Protein AF-R7VD14-F1 (afdb_monomer_lite)

Structure (mmCIF, N/CA/C/O backbone):
data_AF-R7VD14-F1
#
_entry.id   AF-R7VD14-F1
#
loop_
_atom_site.group_PDB
_atom_site.id
_atom_site.type_symbol
_atom_site.label_atom_id
_atom_site.label_alt_id
_atom_site.label_comp_id
_atom_site.label_asym_id
_atom_site.label_entity_id
_atom_site.label_seq_id
_atom_site.pdbx_PDB_ins_code
_atom_site.Cartn_x
_atom_site.Cartn_y
_atom_site.Cartn_z
_atom_site.occupancy
_atom_site.B_iso_or_equiv
_atom_site.auth_seq_id
_atom_site.auth_comp_id
_atom_site.auth_asym_id
_atom_site.auth_atom_id
_atom_site.pdbx_PDB_model_num
ATOM 1 N N . MET A 1 1 ? -7.374 -1.868 26.755 1.00 26.64 1 MET A N 1
ATOM 2 C CA . MET A 1 1 ? -7.207 -3.331 26.614 1.00 26.64 1 MET A CA 1
ATOM 3 C C . MET A 1 1 ? -8.191 -3.851 25.567 1.00 26.64 1 MET A C 1
ATOM 5 O O . MET A 1 1 ? -9.327 -4.146 25.913 1.00 26.64 1 MET A O 1
ATOM 9 N N . MET A 1 2 ? -7.794 -3.936 24.292 1.00 27.27 2 MET A N 1
ATOM 10 C CA . MET A 1 2 ? -8.551 -4.696 23.282 1.00 27.27 2 MET A CA 1
ATOM 11 C C . MET A 1 2 ? -8.224 -6.177 23.487 1.00 27.27 2 MET A C 1
ATOM 13 O O . MET A 1 2 ? -7.279 -6.686 22.902 1.00 27.27 2 MET A O 1
ATOM 17 N N . ARG A 1 3 ? -8.917 -6.845 24.418 1.00 25.08 3 ARG A N 1
ATOM 18 C CA . ARG A 1 3 ? -8.677 -8.272 24.709 1.00 25.08 3 ARG A CA 1
ATOM 19 C C . ARG A 1 3 ? -9.504 -9.226 23.854 1.00 25.08 3 ARG A C 1
ATOM 21 O O . ARG A 1 3 ? -9.271 -10.416 23.932 1.00 25.08 3 ARG A O 1
ATOM 28 N N . HIS A 1 4 ? -10.431 -8.733 23.038 1.00 29.64 4 HIS A N 1
ATOM 29 C CA . HIS A 1 4 ? -11.198 -9.576 22.127 1.00 29.64 4 HIS A CA 1
ATOM 30 C C . HIS A 1 4 ? -11.535 -8.775 20.864 1.00 29.64 4 HIS A C 1
ATOM 32 O O . HIS A 1 4 ? -11.853 -7.590 20.960 1.00 29.64 4 HIS A O 1
ATOM 38 N N . ALA A 1 5 ? -11.505 -9.452 19.720 1.00 29.36 5 ALA A N 1
ATOM 39 C CA . ALA A 1 5 ? -11.806 -9.008 18.357 1.00 29.36 5 ALA A CA 1
ATOM 40 C C . ALA A 1 5 ? -10.855 -7.992 17.708 1.00 29.36 5 ALA A C 1
ATOM 42 O O . ALA A 1 5 ? -10.901 -6.790 17.963 1.00 29.36 5 ALA A O 1
ATOM 43 N N . CYS A 1 6 ? -10.120 -8.496 16.723 1.00 30.34 6 CYS A N 1
ATOM 44 C CA . CYS A 1 6 ? -9.882 -7.765 15.493 1.00 30.34 6 CYS A CA 1
ATOM 45 C C . CYS A 1 6 ? -9.962 -8.793 14.358 1.00 30.34 6 CYS A C 1
ATOM 47 O O . CYS A 1 6 ? -9.027 -9.564 14.155 1.00 30.34 6 CYS A O 1
ATOM 49 N N . ILE A 1 7 ? -11.098 -8.850 13.656 1.00 31.17 7 ILE A N 1
ATOM 50 C CA . ILE A 1 7 ? -11.090 -9.378 12.291 1.00 31.17 7 ILE A CA 1
ATOM 51 C C . ILE A 1 7 ? -10.426 -8.271 11.482 1.00 31.17 7 ILE A C 1
ATOM 53 O O . ILE A 1 7 ? -11.061 -7.276 11.133 1.00 31.17 7 ILE A O 1
ATOM 57 N N . ILE A 1 8 ? -9.126 -8.403 11.243 1.00 34.53 8 ILE A N 1
ATOM 58 C CA . ILE A 1 8 ? -8.412 -7.485 10.364 1.00 34.53 8 ILE A CA 1
ATOM 59 C C . ILE A 1 8 ? -8.726 -7.937 8.945 1.00 34.53 8 ILE A C 1
ATOM 61 O O . ILE A 1 8 ? -8.000 -8.716 8.336 1.00 34.53 8 ILE A O 1
ATOM 65 N N . ARG A 1 9 ? -9.846 -7.452 8.403 1.00 31.77 9 ARG A N 1
ATOM 66 C CA . ARG A 1 9 ? -10.009 -7.387 6.950 1.00 31.77 9 ARG A CA 1
ATOM 67 C C . ARG A 1 9 ? -9.153 -6.225 6.470 1.00 31.77 9 ARG A C 1
ATOM 69 O O . ARG A 1 9 ? -9.638 -5.111 6.308 1.00 31.77 9 ARG A O 1
ATOM 76 N N . ALA A 1 10 ? -7.860 -6.483 6.305 1.00 30.28 10 ALA A N 1
ATOM 77 C CA . ALA A 1 10 ? -6.978 -5.549 5.635 1.00 30.28 10 ALA A CA 1
ATOM 78 C C . ALA A 1 10 ? -7.377 -5.541 4.151 1.00 30.28 10 ALA A C 1
ATOM 80 O O . ALA A 1 10 ? -7.061 -6.458 3.399 1.00 30.28 10 ALA A O 1
ATOM 81 N N . ALA A 1 11 ? -8.146 -4.537 3.735 1.00 30.50 11 ALA A N 1
ATOM 82 C CA . ALA A 1 11 ? -8.304 -4.219 2.324 1.00 30.50 11 ALA A CA 1
ATOM 83 C C . ALA A 1 11 ? -7.032 -3.491 1.887 1.00 30.50 11 ALA A C 1
ATOM 85 O O . ALA A 1 11 ? -7.000 -2.267 1.808 1.00 30.50 11 ALA A O 1
ATOM 86 N N . VAL A 1 12 ? -5.952 -4.243 1.690 1.00 34.50 12 VAL A N 1
ATOM 87 C CA . VAL A 1 12 ? -4.724 -3.665 1.162 1.00 34.50 12 VAL A CA 1
ATOM 88 C C . VAL A 1 12 ? -4.739 -3.749 -0.345 1.00 34.50 12 VAL A C 1
ATOM 90 O O . VAL A 1 12 ? -5.095 -4.751 -0.968 1.00 34.50 12 VAL A O 1
ATOM 93 N N . HIS A 1 13 ? -4.381 -2.614 -0.912 1.00 40.00 13 HIS A N 1
ATOM 94 C CA . HIS A 1 13 ? -4.416 -2.342 -2.316 1.00 40.00 13 HIS A CA 1
ATOM 95 C C . HIS A 1 13 ? -3.181 -2.934 -3.015 1.00 40.00 13 HIS A C 1
ATOM 97 O O . HIS A 1 13 ? -2.291 -2.208 -3.429 1.00 40.00 13 HIS A O 1
ATOM 103 N N . GLU A 1 14 ? -3.112 -4.263 -3.145 1.00 41.50 14 GLU A N 1
ATOM 104 C CA . GLU A 1 14 ? -2.079 -4.931 -3.968 1.00 41.50 14 GLU A CA 1
ATOM 105 C C . GLU A 1 14 ? -2.396 -4.885 -5.474 1.00 41.50 14 GLU A C 1
ATOM 107 O O . GLU A 1 14 ? -1.617 -5.368 -6.288 1.00 41.50 14 GLU A O 1
ATOM 112 N N . ASN A 1 15 ? -3.541 -4.313 -5.863 1.00 40.69 15 ASN A N 1
ATOM 113 C CA . ASN A 1 15 ? -4.094 -4.524 -7.196 1.00 40.69 15 ASN A CA 1
ATOM 114 C C . ASN A 1 15 ? -3.793 -3.395 -8.212 1.00 40.69 15 ASN A C 1
ATOM 116 O O . ASN A 1 15 ? -3.841 -3.682 -9.399 1.00 40.69 15 ASN A O 1
ATOM 120 N N . LEU A 1 16 ? -3.472 -2.141 -7.853 1.00 39.66 16 LEU A N 1
ATOM 121 C CA . LEU A 1 16 ? -3.179 -1.096 -8.864 1.00 39.66 16 LEU A CA 1
ATOM 122 C C . LEU A 1 16 ? -1.700 -1.009 -9.204 1.00 39.66 16 LEU A C 1
ATOM 124 O O . LEU A 1 16 ? -0.967 -0.213 -8.630 1.00 39.66 16 LEU A O 1
ATOM 128 N N . LEU A 1 17 ? -1.287 -1.758 -10.213 1.00 39.84 17 LEU A N 1
ATOM 129 C CA . LEU A 1 17 ? -0.008 -1.525 -10.864 1.00 39.84 17 LEU A CA 1
ATOM 130 C C . LEU A 1 17 ? -0.198 -1.642 -12.389 1.00 39.84 17 LEU A C 1
ATOM 132 O O . LEU A 1 17 ? 0.266 -2.576 -13.012 1.00 39.84 17 LEU A O 1
ATOM 136 N N . HIS A 1 18 ? -0.963 -0.756 -13.029 1.00 37.91 18 HIS A N 1
ATOM 137 C CA . HIS A 1 18 ? -0.997 -0.687 -14.501 1.00 37.91 18 HIS A CA 1
ATOM 138 C C . HIS A 1 18 ? -1.002 0.774 -14.945 1.00 37.91 18 HIS A C 1
ATOM 140 O O . HIS A 1 18 ? -1.863 1.549 -14.530 1.00 37.91 18 HIS A O 1
ATOM 146 N N . CYS A 1 19 ? -0.056 1.137 -15.808 1.00 36.34 19 CYS A N 1
ATOM 147 C CA . CYS A 1 19 ? 0.070 2.480 -16.362 1.00 36.34 19 CYS A CA 1
ATOM 148 C C . CYS A 1 19 ? -0.456 2.496 -17.802 1.00 36.34 19 CYS A C 1
ATOM 150 O O . CYS A 1 19 ? 0.164 1.919 -18.697 1.00 36.34 19 CYS A O 1
ATOM 152 N N . HIS A 1 20 ? -1.582 3.174 -18.040 1.00 33.00 20 HIS A N 1
ATOM 153 C CA . HIS A 1 20 ? -2.130 3.397 -19.381 1.00 33.00 20 HIS A CA 1
ATOM 154 C C . HIS A 1 20 ? -2.201 4.901 -19.705 1.00 33.00 20 HIS A C 1
ATOM 156 O O . HIS A 1 20 ? -2.450 5.700 -18.803 1.00 33.00 20 HIS A O 1
ATOM 162 N N . PRO A 1 21 ? -2.009 5.303 -20.977 1.00 26.73 21 PRO A N 1
ATOM 163 C CA . PRO A 1 21 ? -2.094 6.702 -21.392 1.00 26.73 21 PRO A CA 1
ATOM 164 C C . PRO A 1 21 ? -3.515 7.276 -21.241 1.00 26.73 21 PRO A C 1
ATOM 166 O O . PRO A 1 21 ? -4.507 6.593 -21.504 1.00 26.73 21 PRO A O 1
ATOM 169 N N . VAL A 1 22 ? -3.591 8.571 -20.906 1.00 30.72 22 VAL A N 1
ATOM 170 C CA . VAL A 1 22 ? -4.792 9.369 -20.546 1.00 30.72 22 VAL A CA 1
ATOM 171 C C . VAL A 1 22 ? -5.897 9.414 -21.628 1.00 30.72 22 VAL A C 1
ATOM 173 O O . VAL A 1 22 ? -6.989 9.920 -21.391 1.00 30.72 22 VAL A O 1
ATOM 176 N N . THR A 1 23 ? -5.682 8.842 -22.815 1.00 22.70 23 THR A N 1
ATOM 177 C CA . THR A 1 23 ? -6.643 8.871 -23.938 1.00 22.70 23 THR A CA 1
ATOM 178 C C . THR A 1 23 ? -7.150 7.507 -24.411 1.00 22.70 23 THR A C 1
ATOM 180 O O . THR A 1 23 ? -7.975 7.453 -25.323 1.00 22.70 23 THR A O 1
ATOM 183 N N . ALA A 1 24 ? -6.759 6.397 -23.780 1.00 23.11 24 ALA A N 1
ATOM 184 C CA . ALA A 1 24 ? -7.262 5.074 -24.144 1.00 23.11 24 ALA A CA 1
ATOM 185 C C . ALA A 1 24 ? -8.262 4.551 -23.101 1.00 23.11 24 ALA A C 1
ATOM 187 O O . ALA A 1 24 ? -7.887 3.908 -22.124 1.00 23.11 24 ALA A O 1
ATOM 188 N N . ILE A 1 25 ? -9.563 4.759 -23.344 1.00 25.55 25 ILE A N 1
ATOM 189 C CA . ILE A 1 25 ? -10.630 3.992 -22.681 1.00 25.55 25 ILE A CA 1
ATOM 190 C C . ILE A 1 25 ? -10.574 2.557 -23.232 1.00 25.55 25 ILE A C 1
ATOM 192 O O . ILE A 1 25 ? -11.379 2.150 -24.069 1.00 25.55 25 ILE A O 1
ATOM 196 N N . GLN A 1 26 ? -9.596 1.777 -22.782 1.00 22.20 26 GLN A N 1
ATOM 197 C CA . GLN A 1 26 ? -9.621 0.327 -22.890 1.00 22.20 26 GLN A CA 1
ATOM 198 C C . GLN A 1 26 ? -10.002 -0.225 -21.521 1.00 22.20 26 GLN A C 1
ATOM 200 O O . GLN A 1 26 ? -9.352 0.027 -20.513 1.00 22.20 26 GLN A O 1
ATOM 205 N N . LYS A 1 27 ? -11.117 -0.959 -21.493 1.00 25.06 27 LYS A N 1
ATOM 206 C CA . LYS A 1 27 ? -11.592 -1.729 -20.343 1.00 25.06 27 LYS A CA 1
ATOM 207 C C . LYS A 1 27 ? -10.503 -2.724 -19.917 1.00 25.06 27 LYS A C 1
ATOM 209 O O . LYS A 1 27 ? -10.526 -3.860 -20.383 1.00 25.06 27 LYS A O 1
ATOM 214 N N . SER A 1 28 ? -9.577 -2.328 -19.047 1.00 30.27 28 SER A N 1
ATOM 215 C CA . SER A 1 28 ? -8.686 -3.285 -18.396 1.00 30.27 28 SER A CA 1
ATOM 216 C C . SER A 1 28 ? -9.514 -4.097 -17.403 1.00 30.27 28 SER A C 1
ATOM 218 O O . SER A 1 28 ? -10.010 -3.593 -16.395 1.00 30.27 28 SER A O 1
ATOM 220 N N . LYS A 1 29 ? -9.730 -5.365 -17.751 1.00 29.83 29 LYS A N 1
ATOM 221 C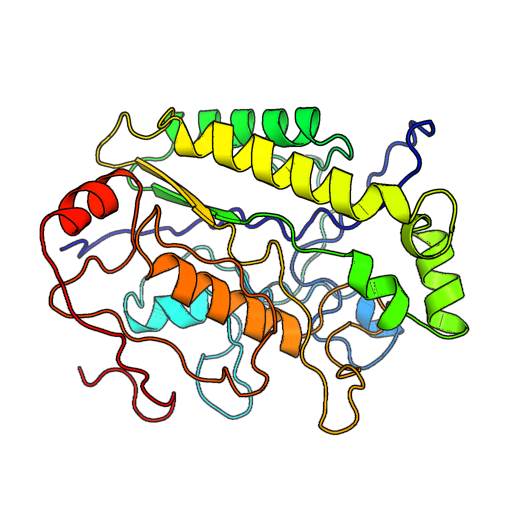 CA . LYS A 1 29 ? -10.269 -6.403 -16.869 1.00 29.83 29 LYS A CA 1
ATOM 222 C C . LYS A 1 29 ? -9.163 -7.051 -16.022 1.00 29.83 29 LYS A C 1
ATOM 224 O O . LYS A 1 29 ? -9.450 -8.013 -15.318 1.00 29.83 29 LYS A O 1
ATOM 229 N N . ASP A 1 30 ? -7.936 -6.535 -16.057 1.00 40.31 30 ASP A N 1
ATOM 230 C CA . ASP A 1 30 ? -6.748 -7.308 -15.697 1.00 40.31 30 ASP A CA 1
ATOM 231 C C . ASP A 1 30 ? -6.021 -6.746 -14.473 1.00 40.31 30 ASP A C 1
ATOM 233 O O . ASP A 1 30 ? -4.816 -6.519 -14.487 1.00 40.31 30 ASP A O 1
ATOM 237 N N . LEU A 1 31 ? -6.752 -6.578 -13.368 1.00 48.12 31 LEU A N 1
ATOM 238 C CA . LEU A 1 31 ? -6.105 -6.448 -12.064 1.00 48.12 31 LEU A CA 1
ATOM 239 C C . LEU A 1 31 ? -5.470 -7.778 -11.681 1.00 48.12 31 LEU A C 1
ATOM 241 O O . LEU A 1 31 ? -6.170 -8.795 -11.589 1.00 48.12 31 LEU A O 1
ATOM 245 N N . LYS A 1 32 ? -4.150 -7.780 -11.466 1.00 56.75 32 LYS A N 1
ATOM 246 C CA . LYS A 1 32 ? -3.470 -8.971 -10.965 1.00 56.75 32 LYS A CA 1
ATOM 247 C C . LYS A 1 32 ? -3.809 -9.164 -9.486 1.00 56.75 32 LYS A C 1
ATOM 249 O O . LYS A 1 32 ? -3.890 -8.182 -8.757 1.00 56.75 32 LYS A O 1
ATOM 254 N N . PRO A 1 33 ? -4.103 -10.399 -9.054 1.00 56.06 33 PRO A N 1
ATOM 255 C CA . PRO A 1 33 ? -4.488 -10.664 -7.677 1.00 56.06 33 PRO A CA 1
ATOM 256 C C . PRO A 1 33 ? -3.331 -10.485 -6.693 1.00 56.06 33 PRO A C 1
ATOM 258 O O . PRO A 1 33 ? -2.175 -10.685 -7.051 1.00 56.06 33 PRO A O 1
ATOM 261 N N . ALA A 1 34 ? -3.672 -10.253 -5.423 1.00 63.16 34 ALA A N 1
ATOM 262 C CA . ALA A 1 34 ? -2.732 -10.340 -4.308 1.00 63.16 34 ALA A CA 1
ATOM 263 C C . ALA A 1 34 ? -1.831 -11.587 -4.404 1.00 63.16 34 ALA A C 1
ATOM 265 O O . ALA A 1 34 ? -2.318 -12.704 -4.627 1.00 63.16 34 ALA A O 1
ATOM 266 N N . GLY A 1 35 ? -0.528 -11.391 -4.219 1.00 59.56 35 GLY A N 1
ATOM 267 C CA . GLY A 1 35 ? 0.470 -12.455 -4.315 1.00 59.56 35 GLY A CA 1
ATOM 268 C C . GLY A 1 35 ? 0.879 -12.889 -5.734 1.00 59.56 35 GLY A C 1
ATOM 269 O O . GLY A 1 35 ? 1.507 -13.939 -5.862 1.00 59.56 35 GLY A O 1
ATOM 270 N N . PHE A 1 36 ? 0.524 -12.156 -6.797 1.00 77.69 36 PHE A N 1
ATOM 271 C CA . PHE A 1 36 ? 0.968 -12.461 -8.168 1.00 77.69 36 PHE A CA 1
ATOM 272 C C . PHE A 1 36 ? 2.501 -12.460 -8.268 1.00 77.69 36 PHE A C 1
ATOM 274 O O . PHE A 1 36 ? 3.145 -11.472 -7.929 1.00 77.69 36 PHE A O 1
ATOM 281 N N . GLY A 1 37 ? 3.088 -13.577 -8.699 1.00 76.38 37 GLY A N 1
ATOM 282 C CA . GLY A 1 37 ? 4.528 -13.697 -8.932 1.00 76.38 37 GLY A CA 1
ATOM 283 C C . GLY A 1 37 ? 5.418 -13.702 -7.681 1.00 76.38 37 GLY A C 1
ATOM 284 O O . GLY A 1 37 ? 6.633 -13.828 -7.825 1.00 76.38 37 GLY A O 1
ATOM 285 N N . VAL A 1 38 ? 4.861 -13.618 -6.468 1.00 83.38 38 VAL A N 1
ATOM 286 C CA . VAL A 1 38 ? 5.642 -13.474 -5.222 1.00 83.38 38 VAL A CA 1
ATOM 287 C C . VAL A 1 38 ? 6.616 -14.630 -5.008 1.00 83.38 38 VAL A C 1
ATOM 289 O O . VAL A 1 38 ? 7.782 -14.399 -4.692 1.00 83.38 38 VAL A O 1
ATOM 292 N N . GLY A 1 39 ? 6.154 -15.867 -5.206 1.00 82.44 39 GLY A N 1
ATOM 293 C CA . GLY A 1 39 ? 6.948 -17.081 -5.006 1.00 82.44 39 GLY A CA 1
ATOM 294 C C . GLY A 1 39 ? 7.573 -17.656 -6.278 1.00 82.44 39 GLY A C 1
ATOM 295 O O . GLY A 1 39 ? 7.994 -18.812 -6.251 1.00 82.44 39 GLY A O 1
ATOM 296 N N . ALA A 1 40 ? 7.584 -16.905 -7.384 1.00 84.31 40 ALA A N 1
ATOM 297 C CA . ALA A 1 40 ? 8.042 -17.406 -8.676 1.00 84.31 40 ALA A CA 1
ATOM 298 C C . ALA A 1 40 ? 9.562 -17.622 -8.699 1.00 84.31 40 ALA A C 1
ATOM 300 O O . ALA A 1 40 ? 10.328 -16.727 -8.353 1.00 84.31 40 ALA A O 1
ATOM 301 N N . ASN A 1 41 ? 10.001 -18.792 -9.169 1.00 85.56 41 ASN A N 1
ATOM 302 C CA . ASN A 1 41 ? 11.422 -19.124 -9.355 1.00 85.56 41 ASN A CA 1
ATOM 303 C C . ASN A 1 41 ? 11.852 -19.085 -10.830 1.00 85.56 41 ASN A C 1
ATOM 305 O O . ASN A 1 41 ? 13.010 -19.345 -11.151 1.00 85.56 41 ASN A O 1
ATOM 309 N N . ASN A 1 42 ? 10.911 -18.826 -11.738 1.00 84.06 42 ASN A N 1
ATOM 310 C CA . ASN A 1 42 ? 11.119 -18.706 -13.176 1.00 84.06 42 ASN A CA 1
ATOM 311 C C . ASN A 1 42 ? 9.921 -17.989 -13.827 1.00 84.06 42 ASN A C 1
ATOM 313 O O . ASN A 1 42 ? 8.863 -17.833 -13.218 1.00 84.06 42 ASN A O 1
ATOM 317 N N . LEU A 1 43 ? 10.079 -17.584 -15.092 1.00 83.00 43 LEU A N 1
ATOM 318 C CA . LEU A 1 43 ? 9.048 -16.885 -15.871 1.00 83.00 43 LEU A CA 1
ATOM 319 C C . LEU A 1 43 ? 7.688 -17.618 -15.923 1.00 83.00 43 LEU A C 1
ATOM 321 O O . LEU A 1 43 ? 6.669 -16.965 -15.706 1.00 83.00 43 LEU A O 1
ATOM 325 N N . PRO A 1 44 ? 7.613 -18.944 -16.175 1.00 85.19 44 PRO A N 1
ATOM 326 C CA . PRO A 1 44 ? 6.341 -19.669 -16.130 1.00 85.19 44 PRO A CA 1
ATOM 327 C C . PRO A 1 44 ? 5.602 -19.600 -14.789 1.00 85.19 44 PRO A C 1
ATOM 329 O O . PRO A 1 44 ? 4.375 -19.638 -14.778 1.00 85.19 44 PRO A O 1
ATOM 332 N N . GLU A 1 45 ? 6.316 -19.505 -13.666 1.00 83.25 45 GLU A N 1
ATOM 333 C CA . GLU A 1 45 ? 5.713 -19.467 -12.328 1.00 83.25 45 GLU A CA 1
ATOM 334 C C . GLU A 1 45 ? 5.114 -18.102 -11.961 1.00 83.25 45 GLU A C 1
ATOM 336 O O . GLU A 1 45 ? 4.292 -18.035 -11.052 1.00 83.25 45 GLU A O 1
ATOM 341 N N . VAL A 1 46 ? 5.439 -17.026 -12.684 1.00 79.75 46 VAL A N 1
ATOM 342 C CA . VAL A 1 46 ? 4.918 -15.666 -12.428 1.00 79.75 46 VAL A CA 1
ATOM 343 C C . VAL A 1 46 ? 3.391 -15.616 -12.391 1.00 79.75 46 VAL A C 1
ATOM 345 O O . VAL A 1 46 ? 2.800 -14.889 -11.598 1.00 79.75 46 VAL A O 1
ATOM 348 N N . VAL A 1 47 ? 2.722 -16.409 -13.233 1.00 76.94 47 VAL A N 1
ATOM 349 C CA . VAL A 1 47 ? 1.252 -16.414 -13.319 1.00 76.94 47 VAL A CA 1
ATOM 350 C C . VAL A 1 47 ? 0.574 -17.011 -12.078 1.00 76.94 47 VAL A C 1
ATOM 352 O O . VAL A 1 47 ? -0.656 -16.977 -11.967 1.00 76.94 47 VAL A O 1
ATOM 355 N N . ILE A 1 48 ? 1.355 -17.582 -11.156 1.00 74.75 48 ILE A N 1
ATOM 356 C CA . ILE A 1 48 ? 0.877 -18.137 -9.896 1.00 74.75 48 ILE A CA 1
ATOM 357 C C . ILE A 1 48 ? 0.629 -16.996 -8.907 1.00 74.75 48 ILE A C 1
ATOM 359 O O . ILE A 1 48 ? 1.463 -16.126 -8.678 1.00 74.75 48 ILE A O 1
ATOM 363 N N . ASN A 1 49 ? -0.548 -17.032 -8.287 1.00 76.88 49 ASN A N 1
ATOM 364 C CA . ASN A 1 49 ? -0.950 -16.074 -7.262 1.00 76.88 49 ASN A CA 1
ATOM 365 C C . ASN A 1 49 ? -0.700 -16.673 -5.881 1.00 76.88 49 ASN A C 1
ATOM 367 O O . ASN A 1 49 ? -1.597 -17.330 -5.352 1.00 76.88 49 ASN A O 1
ATOM 371 N N . ASN A 1 50 ? 0.484 -16.478 -5.302 1.00 78.19 50 ASN A N 1
ATOM 372 C CA . ASN A 1 50 ? 0.844 -16.908 -3.947 1.00 78.19 50 ASN A CA 1
ATOM 373 C C . ASN A 1 50 ? 0.192 -16.002 -2.889 1.00 78.19 50 ASN A C 1
ATOM 375 O O . ASN A 1 50 ? 0.859 -15.262 -2.169 1.00 78.19 50 ASN A O 1
ATOM 379 N N . ARG A 1 51 ? -1.140 -16.054 -2.788 1.00 74.12 51 ARG A N 1
ATOM 380 C CA . ARG A 1 51 ? -1.930 -15.213 -1.871 1.00 74.12 51 ARG A CA 1
ATOM 381 C C . ARG A 1 51 ? -1.511 -15.371 -0.417 1.00 74.12 51 ARG A C 1
ATOM 383 O O . ARG A 1 51 ? -1.573 -14.406 0.333 1.00 74.12 51 ARG A O 1
ATOM 390 N N . GLY A 1 52 ? -1.088 -16.568 -0.020 1.00 74.31 52 GLY A N 1
ATOM 391 C CA . GLY A 1 52 ? -0.591 -16.819 1.328 1.00 74.31 52 GLY A CA 1
ATOM 392 C C . GLY A 1 52 ? 0.736 -16.131 1.666 1.00 74.31 52 GLY A C 1
ATOM 393 O O . GLY A 1 52 ? 1.071 -16.035 2.844 1.00 74.31 52 GLY A O 1
ATOM 394 N N . GLU A 1 53 ? 1.441 -15.586 0.673 1.00 83.00 53 GLU A N 1
ATOM 395 C CA . GLU A 1 53 ? 2.700 -14.842 0.828 1.00 83.00 53 GLU A CA 1
ATOM 396 C C . GLU A 1 53 ? 2.546 -13.336 0.551 1.00 83.00 53 GLU A C 1
ATOM 398 O O . GLU A 1 53 ? 3.511 -12.576 0.618 1.00 83.00 53 GLU A O 1
ATOM 403 N N . SER A 1 54 ? 1.321 -12.880 0.268 1.00 83.19 54 SER A N 1
ATOM 404 C CA . SER A 1 54 ? 0.983 -11.459 0.177 1.00 83.19 54 SER A CA 1
ATOM 405 C C . SER A 1 54 ? 1.349 -10.744 1.483 1.00 83.19 54 SER A C 1
ATOM 407 O O . SER A 1 54 ? 1.008 -11.205 2.573 1.00 83.19 54 SER A O 1
ATOM 409 N N . TRP A 1 55 ? 2.022 -9.597 1.385 1.00 87.12 55 TRP A N 1
ATOM 410 C CA . TRP A 1 55 ? 2.562 -8.889 2.548 1.00 87.12 55 TRP A CA 1
ATOM 411 C C . TRP A 1 55 ? 1.462 -8.404 3.486 1.00 87.12 55 TRP A C 1
ATOM 413 O O . TRP A 1 55 ? 1.644 -8.295 4.698 1.00 87.12 55 TRP A O 1
ATOM 423 N N . SER A 1 56 ? 0.298 -8.143 2.913 1.00 81.88 56 SER A N 1
ATOM 424 C CA . SER A 1 56 ? -0.816 -7.513 3.586 1.00 81.88 56 SER A CA 1
ATOM 425 C C . SER A 1 56 ? -1.838 -8.475 4.170 1.00 81.88 56 SER A C 1
ATOM 427 O O . SER A 1 56 ? -2.430 -8.180 5.210 1.00 81.88 56 SER A O 1
ATOM 429 N N . ILE A 1 57 ? -2.055 -9.616 3.512 1.00 77.38 57 ILE A N 1
ATOM 430 C CA . ILE A 1 57 ? -3.120 -10.558 3.875 1.00 77.38 57 ILE A CA 1
ATOM 431 C C . ILE A 1 57 ? -2.674 -12.018 3.906 1.00 77.38 57 ILE A C 1
ATOM 433 O O . ILE A 1 57 ? -3.472 -12.864 4.301 1.00 77.38 57 ILE A O 1
ATOM 437 N N . GLY A 1 58 ? -1.449 -12.344 3.500 1.00 76.56 58 GLY A N 1
ATOM 438 C CA . GLY A 1 58 ? -0.964 -13.719 3.472 1.00 76.56 58 GLY A CA 1
ATOM 439 C C . GLY A 1 58 ? -0.800 -14.313 4.870 1.00 76.56 58 GLY A C 1
ATOM 440 O O . GLY A 1 58 ? -0.421 -13.615 5.806 1.00 76.56 58 GLY A O 1
ATOM 441 N N . GLY A 1 59 ? -1.093 -15.600 5.033 1.00 79.81 59 GLY A N 1
ATOM 442 C CA . GLY A 1 59 ? -0.945 -16.321 6.297 1.00 79.81 59 GLY A CA 1
ATOM 443 C C . GLY A 1 59 ? -0.280 -17.687 6.173 1.00 79.81 59 GLY A C 1
ATOM 444 O O . GLY A 1 59 ? -0.374 -18.489 7.110 1.00 79.81 59 GLY A O 1
ATOM 445 N N . ASP A 1 60 ? 0.368 -17.963 5.034 1.00 79.00 60 ASP A N 1
ATOM 446 C CA . ASP A 1 60 ? 1.117 -19.202 4.840 1.00 79.00 60 ASP A CA 1
ATOM 447 C C . ASP A 1 60 ? 2.295 -19.276 5.817 1.00 79.00 60 ASP A C 1
ATOM 449 O O . ASP A 1 60 ? 2.901 -18.269 6.194 1.00 79.00 60 ASP A O 1
ATOM 453 N N . ARG A 1 61 ? 2.627 -20.514 6.202 1.00 85.19 61 ARG A N 1
ATOM 454 C CA . ARG A 1 61 ? 3.757 -20.858 7.076 1.00 85.19 61 ARG A CA 1
ATOM 455 C C . ARG A 1 61 ? 3.755 -20.039 8.385 1.00 85.19 61 ARG A C 1
ATOM 457 O O . ARG A 1 61 ? 2.713 -19.592 8.873 1.00 85.19 61 ARG A O 1
ATOM 464 N N . SER A 1 62 ? 4.921 -19.934 9.018 1.00 82.25 62 SER A N 1
ATOM 465 C CA . SER A 1 62 ? 5.130 -19.228 10.284 1.00 82.25 62 SER A CA 1
ATOM 466 C C . SER A 1 62 ? 5.989 -17.980 10.079 1.00 82.25 62 SER A C 1
ATOM 468 O O . SER A 1 62 ? 6.704 -17.858 9.087 1.00 82.25 62 SER A O 1
ATOM 470 N N . LEU A 1 63 ? 5.962 -17.074 11.059 1.00 82.00 63 LEU A N 1
ATOM 471 C CA . LEU A 1 63 ? 6.921 -15.971 11.172 1.00 82.00 63 LEU A CA 1
ATOM 472 C C . LEU A 1 63 ? 8.339 -16.464 11.539 1.00 82.00 63 LEU A C 1
ATOM 474 O O . LEU A 1 63 ? 9.312 -15.714 11.460 1.00 82.00 63 LEU A O 1
ATOM 478 N N . PHE A 1 64 ? 8.459 -17.732 11.940 1.00 77.19 64 PHE A N 1
ATOM 479 C CA . PHE A 1 64 ? 9.693 -18.359 12.410 1.00 77.19 64 PHE A CA 1
ATOM 480 C C . PHE A 1 64 ? 10.126 -19.525 11.522 1.00 77.19 64 PHE A C 1
ATOM 482 O O . PHE A 1 64 ? 9.301 -20.159 10.865 1.00 77.19 64 PHE A O 1
ATOM 489 N N . GLY A 1 65 ? 11.418 -19.846 11.594 1.00 74.25 65 GLY A N 1
ATOM 490 C CA . GLY A 1 65 ? 12.043 -20.921 10.827 1.00 74.25 65 GLY A CA 1
ATOM 491 C C . GLY A 1 65 ? 12.674 -20.435 9.524 1.00 74.25 65 GLY A C 1
ATOM 492 O O . GLY A 1 65 ? 12.549 -19.271 9.148 1.00 74.25 65 GLY A O 1
ATOM 493 N N . GLU A 1 66 ? 13.381 -21.340 8.855 1.00 73.38 66 GLU A N 1
ATOM 494 C CA . GLU A 1 66 ? 14.092 -21.070 7.594 1.00 73.38 66 GLU A CA 1
ATOM 495 C C . GLU A 1 66 ? 13.124 -20.750 6.447 1.00 73.38 66 GLU A C 1
ATOM 497 O O . GLU A 1 66 ? 13.414 -19.933 5.584 1.00 73.38 66 GLU A O 1
ATOM 502 N N . ASP A 1 67 ? 11.923 -21.317 6.514 1.00 78.62 67 ASP A N 1
ATOM 503 C CA . ASP A 1 67 ? 10.850 -21.157 5.540 1.00 78.62 67 ASP A CA 1
ATOM 504 C C . ASP A 1 67 ? 9.866 -20.025 5.889 1.00 78.62 67 ASP A C 1
ATOM 506 O O . ASP A 1 67 ? 8.721 -20.046 5.434 1.00 78.62 67 ASP A O 1
ATOM 510 N N . ARG A 1 68 ? 10.262 -19.059 6.730 1.00 85.25 68 ARG A N 1
ATOM 511 C CA . ARG A 1 68 ? 9.340 -18.035 7.248 1.00 85.25 68 ARG A CA 1
ATOM 512 C C . ARG A 1 68 ? 8.693 -17.188 6.147 1.00 85.25 68 ARG A C 1
ATOM 514 O O . ARG A 1 68 ? 9.327 -16.843 5.153 1.00 85.25 68 ARG A O 1
ATOM 521 N N . VAL A 1 69 ? 7.454 -16.766 6.389 1.00 85.75 69 VAL A N 1
ATOM 522 C CA . VAL A 1 69 ? 6.738 -15.795 5.547 1.00 85.75 69 VAL A CA 1
ATOM 523 C C . VAL A 1 69 ? 6.392 -14.599 6.422 1.00 85.75 69 VAL A C 1
ATOM 525 O O . VAL A 1 69 ? 5.638 -14.719 7.392 1.00 85.75 69 VAL A O 1
ATOM 528 N N . VAL A 1 70 ? 6.982 -13.446 6.113 1.00 88.44 70 VAL A N 1
ATOM 529 C CA . VAL A 1 70 ? 6.742 -12.205 6.855 1.00 88.44 70 VAL A CA 1
ATOM 530 C C . VAL A 1 70 ? 5.589 -11.464 6.192 1.00 88.44 70 VAL A C 1
ATOM 532 O O . VAL A 1 70 ? 5.729 -10.922 5.102 1.00 88.44 70 VAL A O 1
ATOM 535 N N . THR A 1 71 ? 4.439 -11.479 6.854 1.00 86.38 71 THR A N 1
ATOM 536 C CA . THR A 1 71 ? 3.207 -10.810 6.424 1.00 86.38 71 THR A CA 1
ATOM 537 C C . THR A 1 71 ? 2.560 -10.143 7.626 1.00 86.38 71 THR A C 1
ATOM 539 O O . THR A 1 71 ? 2.791 -10.551 8.770 1.00 86.38 71 THR A O 1
ATOM 542 N N . LEU A 1 72 ? 1.701 -9.157 7.389 1.00 86.25 72 LEU A N 1
ATOM 543 C CA . LEU A 1 72 ? 0.976 -8.491 8.461 1.00 86.25 72 LEU A CA 1
ATOM 544 C C . LEU A 1 72 ? 0.162 -9.484 9.321 1.00 86.25 72 LEU A C 1
ATOM 546 O O . LEU A 1 72 ? 0.295 -9.422 10.545 1.00 86.25 72 LEU A O 1
ATOM 550 N N . PRO A 1 73 ? -0.607 -10.450 8.767 1.00 81.44 73 PRO A N 1
ATOM 551 C CA . PRO A 1 73 ? -1.280 -11.447 9.599 1.00 81.44 73 PRO A CA 1
ATOM 552 C C . PRO A 1 73 ? -0.314 -12.305 10.420 1.00 81.44 73 PRO A C 1
ATOM 554 O O . PRO A 1 73 ? -0.569 -12.546 11.598 1.00 81.44 73 PRO A O 1
ATOM 557 N N . ASN A 1 74 ? 0.815 -12.734 9.845 1.00 86.06 74 ASN A N 1
ATOM 558 C CA . ASN A 1 74 ? 1.797 -13.564 10.551 1.00 86.06 74 ASN A CA 1
ATOM 559 C C . ASN A 1 74 ? 2.465 -12.829 11.712 1.00 86.06 74 ASN A C 1
ATOM 561 O O . ASN A 1 74 ? 2.740 -13.446 12.744 1.00 86.06 74 ASN A O 1
ATOM 565 N N . ILE A 1 75 ? 2.681 -11.525 11.547 1.00 84.50 75 ILE A N 1
ATOM 566 C CA . ILE A 1 75 ? 3.124 -10.615 12.598 1.00 84.50 75 ILE A CA 1
ATOM 567 C C . ILE A 1 75 ? 2.041 -10.563 13.686 1.00 84.50 75 ILE A C 1
ATOM 569 O O . ILE A 1 75 ? 2.281 -10.988 14.813 1.00 84.50 75 ILE A O 1
ATOM 573 N N . ILE A 1 76 ? 0.812 -10.174 13.344 1.00 81.31 76 ILE A N 1
ATOM 574 C CA . ILE A 1 76 ? -0.284 -9.972 14.309 1.00 81.31 76 ILE A CA 1
ATOM 575 C C . ILE A 1 76 ? -0.624 -11.235 15.109 1.00 81.31 76 ILE A C 1
ATOM 577 O O . ILE A 1 76 ? -0.896 -11.135 16.310 1.00 81.31 76 ILE A O 1
ATOM 581 N N . ARG A 1 77 ? -0.531 -12.424 14.493 1.00 79.44 77 ARG A N 1
ATOM 582 C CA . ARG A 1 77 ? -0.727 -13.724 15.163 1.00 79.44 77 ARG A CA 1
ATOM 583 C C . ARG A 1 77 ? 0.136 -13.906 16.415 1.00 79.44 77 ARG A C 1
ATOM 585 O O . ARG A 1 77 ? -0.250 -14.682 17.283 1.00 79.44 77 ARG A O 1
ATOM 592 N N . GLN A 1 78 ? 1.259 -13.196 16.554 1.00 77.69 78 GLN A N 1
ATOM 593 C CA . GLN A 1 78 ? 2.077 -13.294 17.769 1.00 77.69 78 GLN A CA 1
ATOM 594 C C . GLN A 1 78 ? 1.425 -12.710 19.014 1.00 77.69 78 GLN A C 1
ATOM 596 O O . GLN A 1 78 ? 1.685 -13.183 20.119 1.00 77.69 78 GLN A O 1
ATOM 601 N N . TRP A 1 79 ? 0.571 -11.707 18.849 1.00 74.69 79 TRP A N 1
ATOM 602 C CA . TRP A 1 79 ? -0.093 -11.044 19.969 1.00 74.69 79 TRP A CA 1
ATOM 603 C C . TRP A 1 79 ? -1.595 -11.318 19.999 1.00 74.69 79 TRP A C 1
ATOM 605 O O . TRP A 1 79 ? -2.220 -11.184 21.048 1.00 74.69 79 TRP A O 1
ATOM 615 N N . ASN A 1 80 ? -2.164 -11.727 18.865 1.00 72.75 80 ASN A N 1
ATOM 616 C CA . ASN A 1 80 ? -3.536 -12.190 18.751 1.00 72.75 80 ASN A CA 1
ATOM 617 C C . ASN A 1 80 ? -3.582 -13.492 17.928 1.00 72.75 80 ASN A C 1
ATOM 619 O O . ASN A 1 80 ? -3.792 -13.428 16.713 1.00 72.75 80 ASN A O 1
ATOM 623 N N . PRO A 1 81 ? -3.373 -14.665 18.557 1.00 74.00 81 PRO A N 1
ATOM 624 C CA . PRO A 1 81 ? -3.343 -15.947 17.849 1.00 74.00 81 PRO A CA 1
ATOM 625 C C . PRO A 1 81 ? -4.683 -16.309 17.190 1.00 74.00 81 PRO A C 1
ATOM 627 O O . PRO A 1 81 ? -4.688 -17.095 16.248 1.00 74.00 81 PRO A O 1
ATOM 630 N N . ASP A 1 82 ? -5.786 -15.696 17.631 1.00 68.12 82 ASP A N 1
ATOM 631 C CA . ASP A 1 82 ? -7.146 -15.934 17.132 1.00 68.12 82 ASP A CA 1
ATOM 632 C C . ASP A 1 82 ? -7.523 -15.020 15.945 1.00 68.12 82 ASP A C 1
ATOM 634 O O . ASP A 1 82 ? -8.699 -14.873 15.614 1.00 68.12 82 ASP A O 1
ATOM 638 N N . VAL A 1 83 ? -6.560 -14.326 15.323 1.00 65.75 83 VAL A N 1
ATOM 639 C CA . VAL A 1 83 ? -6.838 -13.540 14.110 1.00 65.75 83 VAL A CA 1
ATOM 640 C C . VAL A 1 83 ? -7.227 -14.471 12.956 1.00 65.75 83 VAL A C 1
ATOM 642 O O . VAL A 1 83 ? -6.550 -15.455 12.671 1.00 65.75 83 VAL A O 1
ATOM 645 N N . GLU A 1 84 ? -8.308 -14.133 12.260 1.00 57.34 84 GLU A N 1
ATOM 646 C CA . GLU A 1 84 ? -8.869 -14.909 11.150 1.00 57.34 84 GLU A CA 1
ATOM 647 C C . GLU A 1 84 ? -9.060 -14.027 9.905 1.00 57.34 84 GLU A C 1
ATOM 649 O O . GLU A 1 84 ? -9.043 -12.797 9.985 1.00 57.34 84 GLU A O 1
ATOM 654 N N . GLY A 1 85 ? -9.280 -14.651 8.742 1.00 61.44 85 GLY A N 1
ATOM 655 C CA . GLY A 1 85 ? -9.566 -13.951 7.481 1.00 61.44 85 GLY A CA 1
ATOM 656 C C . GLY A 1 85 ? -8.346 -13.649 6.603 1.00 61.44 85 GLY A C 1
ATOM 657 O O . GLY A 1 85 ? -8.495 -12.982 5.580 1.00 61.44 85 GLY A O 1
ATOM 658 N N . PHE A 1 86 ? -7.167 -14.155 6.972 1.00 60.78 86 PHE A N 1
ATOM 659 C CA . PHE A 1 86 ? -5.967 -14.128 6.134 1.00 60.78 86 PHE A CA 1
ATOM 660 C C . PHE A 1 86 ? -6.056 -15.143 4.983 1.00 60.78 86 PHE A C 1
ATOM 662 O O . PHE A 1 86 ? -6.749 -16.158 5.068 1.00 60.78 86 PHE A O 1
ATOM 669 N N . ALA A 1 87 ? -5.351 -14.864 3.891 1.00 62.06 87 ALA A N 1
ATOM 670 C CA . ALA A 1 87 ? -5.282 -15.729 2.726 1.00 62.06 87 ALA A CA 1
ATOM 671 C C . ALA A 1 87 ? -4.243 -16.843 2.917 1.00 62.06 87 ALA A C 1
ATOM 673 O O . ALA A 1 87 ? -3.195 -16.630 3.519 1.00 62.06 87 ALA A O 1
ATOM 674 N N . ILE A 1 88 ? -4.523 -18.022 2.364 1.00 61.62 88 ILE A N 1
ATOM 675 C CA . ILE A 1 88 ? -3.624 -19.184 2.356 1.00 61.62 88 ILE A CA 1
ATOM 676 C C . ILE A 1 88 ? -3.518 -19.751 0.938 1.00 61.62 88 ILE A C 1
ATOM 678 O O . ILE A 1 88 ? -4.485 -19.690 0.172 1.00 61.62 88 ILE A O 1
ATOM 682 N N . GLY A 1 89 ? -2.361 -20.311 0.588 1.00 65.62 89 GLY A N 1
ATOM 683 C CA . GLY A 1 89 ? -2.130 -20.992 -0.687 1.00 65.62 89 GLY A CA 1
ATOM 684 C C . GLY A 1 89 ? -2.242 -20.098 -1.931 1.00 65.62 89 GLY A C 1
ATOM 685 O O . GLY A 1 89 ? -1.864 -18.923 -1.920 1.00 65.62 89 GLY A O 1
ATOM 686 N N . THR A 1 90 ? -2.738 -20.679 -3.035 1.00 53.91 90 THR A N 1
ATOM 687 C CA . THR A 1 90 ? -2.842 -20.033 -4.356 1.00 53.91 90 THR A CA 1
ATOM 688 C C . THR A 1 90 ? -4.289 -19.907 -4.859 1.00 53.91 90 THR A C 1
ATOM 690 O O . THR A 1 90 ? -5.145 -20.710 -4.495 1.00 53.91 90 THR A O 1
ATOM 693 N N . GLY A 1 91 ? -4.607 -18.910 -5.706 1.00 52.06 91 GLY A N 1
ATOM 694 C CA . GLY A 1 91 ? -5.953 -18.822 -6.318 1.00 52.06 91 GLY A CA 1
ATOM 695 C C . GLY A 1 91 ? -6.196 -17.686 -7.330 1.00 52.06 91 GLY A C 1
ATOM 696 O O . GLY A 1 91 ? -5.645 -16.598 -7.187 1.00 52.06 91 GLY A O 1
ATOM 697 N N . GLY A 1 92 ? -7.059 -17.905 -8.334 1.00 50.94 92 GLY A N 1
ATOM 698 C CA . GLY A 1 92 ? -7.416 -16.937 -9.399 1.00 50.94 92 GLY A CA 1
ATOM 699 C C . GLY A 1 92 ? -8.658 -16.063 -9.119 1.00 50.94 92 GLY A C 1
ATOM 700 O O . GLY A 1 92 ? -9.362 -16.279 -8.138 1.00 50.94 92 GLY A O 1
ATOM 701 N N . THR A 1 93 ? -8.926 -15.056 -9.967 1.00 48.28 93 THR A N 1
ATOM 702 C CA . THR A 1 93 ? -9.990 -14.026 -9.804 1.00 48.28 93 THR A CA 1
ATOM 703 C C . THR A 1 93 ? -11.135 -14.113 -10.824 1.00 48.28 93 THR A C 1
ATOM 705 O O . THR A 1 93 ? -11.721 -13.103 -11.209 1.00 48.28 93 THR A O 1
ATOM 708 N N . THR A 1 94 ? -11.521 -15.304 -11.275 1.00 45.06 94 THR A N 1
ATOM 709 C CA . THR A 1 94 ? -12.619 -15.434 -12.248 1.00 45.06 94 THR A CA 1
ATOM 710 C C . THR A 1 94 ? -13.977 -15.537 -11.555 1.00 45.06 94 THR A C 1
ATOM 712 O O . THR A 1 94 ? -14.510 -16.633 -11.432 1.00 45.06 94 THR A O 1
ATOM 715 N N . ASN A 1 95 ? -14.535 -14.411 -11.092 1.00 37.38 95 ASN A N 1
ATOM 716 C CA . ASN A 1 95 ? -15.943 -14.305 -10.680 1.00 37.38 95 ASN A CA 1
ATOM 717 C C . ASN A 1 95 ? -16.511 -12.892 -10.914 1.00 37.38 95 ASN A C 1
ATOM 719 O O . ASN A 1 95 ? -15.836 -11.891 -10.692 1.00 37.38 95 ASN A O 1
ATOM 723 N N . SER A 1 96 ? -17.792 -12.808 -11.288 1.00 36.25 96 SER A N 1
ATOM 724 C CA . SER A 1 96 ? -18.555 -11.563 -11.513 1.00 36.25 96 SER A CA 1
ATOM 725 C C . SER A 1 96 ? -18.856 -10.747 -10.242 1.00 36.25 96 SER A C 1
ATOM 727 O O . SER A 1 96 ? -19.511 -9.713 -10.324 1.00 36.25 96 SER A O 1
ATOM 729 N N . ASN A 1 97 ? -18.357 -11.190 -9.083 1.00 35.22 97 ASN A N 1
ATOM 730 C CA . ASN A 1 97 ? -18.531 -10.569 -7.765 1.00 35.22 97 ASN A CA 1
ATOM 731 C C . ASN A 1 97 ? -17.257 -9.847 -7.283 1.00 35.22 97 ASN A C 1
ATOM 733 O O . ASN A 1 97 ? -16.979 -9.825 -6.088 1.00 35.22 97 ASN A O 1
ATOM 737 N N . SER A 1 98 ? -16.449 -9.278 -8.182 1.00 32.75 98 SER A N 1
ATOM 738 C CA . SER A 1 98 ? -15.145 -8.688 -7.830 1.00 32.75 98 SER A CA 1
ATOM 739 C C . SER A 1 98 ? -15.195 -7.518 -6.827 1.00 32.75 98 SER A C 1
ATOM 741 O O . SER A 1 98 ? -14.151 -7.178 -6.272 1.00 32.75 98 SER A O 1
ATOM 743 N N . GLY A 1 99 ? -16.375 -6.968 -6.505 1.00 44.03 99 GLY A N 1
ATOM 744 C CA . GLY A 1 99 ? -16.589 -6.085 -5.349 1.00 44.03 99 GLY A CA 1
ATOM 745 C C . GLY A 1 99 ? -15.621 -4.896 -5.300 1.00 44.03 99 GLY A C 1
ATOM 746 O O . GLY A 1 99 ? -15.405 -4.236 -6.313 1.00 44.03 99 GLY A O 1
ATOM 747 N N . LEU A 1 100 ? -15.009 -4.661 -4.133 1.00 39.94 100 LEU A N 1
ATOM 748 C CA . LEU A 1 100 ? -14.046 -3.581 -3.848 1.00 39.94 100 LEU A CA 1
ATOM 749 C C . LEU A 1 100 ? -12.747 -3.620 -4.689 1.00 39.94 100 LEU A C 1
ATOM 751 O O . LEU A 1 100 ? -11.872 -2.780 -4.511 1.00 39.94 100 LEU A O 1
ATOM 755 N N . ASN A 1 101 ? -12.605 -4.564 -5.625 1.00 41.25 101 ASN A N 1
ATOM 756 C CA . ASN A 1 101 ? -11.466 -4.668 -6.538 1.00 41.25 101 ASN A CA 1
ATOM 757 C C . ASN A 1 101 ? -11.768 -3.996 -7.886 1.00 41.25 101 ASN A C 1
ATOM 759 O O . ASN A 1 101 ? -11.730 -4.640 -8.936 1.00 41.25 101 ASN A O 1
ATOM 763 N N . ARG A 1 102 ? -12.098 -2.699 -7.868 1.00 41.78 102 ARG A N 1
ATOM 764 C CA . ARG A 1 102 ? -12.123 -1.871 -9.080 1.00 41.78 102 ARG A CA 1
ATOM 765 C C . ARG A 1 102 ? -10.999 -0.850 -9.033 1.00 41.78 102 ARG A C 1
ATOM 767 O O . ARG A 1 102 ? -11.072 0.145 -8.327 1.00 41.78 102 ARG A O 1
ATOM 774 N N . ALA A 1 103 ? -9.973 -1.114 -9.823 1.00 47.53 103 ALA A N 1
ATOM 775 C CA . ALA A 1 103 ? -8.973 -0.136 -10.189 1.00 47.53 103 ALA A CA 1
ATOM 776 C C . ALA A 1 103 ? -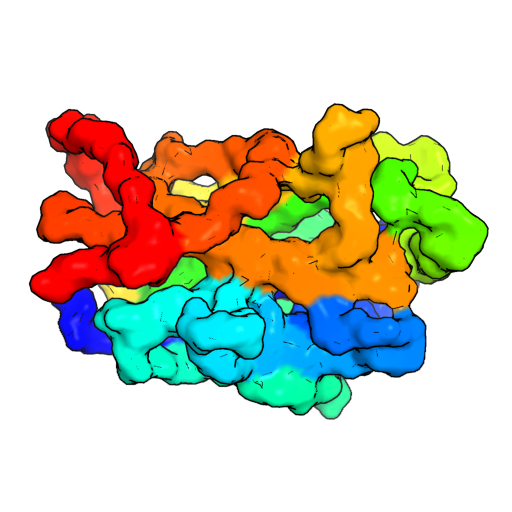9.554 0.871 -11.172 1.00 47.53 103 ALA A C 1
ATOM 778 O O . ALA A 1 103 ? -10.073 0.488 -12.222 1.00 47.53 103 ALA A O 1
ATOM 779 N N . ASN A 1 104 ? -9.421 2.147 -10.840 1.00 52.88 104 ASN A N 1
ATOM 780 C CA . ASN A 1 104 ? -9.524 3.220 -11.808 1.00 52.88 104 ASN A CA 1
ATOM 781 C C . ASN A 1 104 ? -8.171 3.932 -11.853 1.00 52.88 104 ASN A C 1
ATOM 783 O O . ASN A 1 104 ? -7.521 4.068 -10.823 1.00 52.88 104 ASN A O 1
ATOM 787 N N . TYR A 1 105 ? -7.748 4.310 -13.054 1.00 60.88 105 TYR A N 1
ATOM 788 C CA . TYR A 1 105 ? -6.433 4.881 -13.340 1.00 60.88 105 TYR A CA 1
ATOM 789 C C . TYR A 1 105 ? -6.376 6.394 -13.074 1.00 60.88 105 TYR A C 1
ATOM 791 O O . TYR A 1 105 ? -5.286 6.967 -13.053 1.00 60.88 105 TYR A O 1
ATOM 799 N N . HIS A 1 106 ? -7.526 7.033 -12.836 1.00 75.56 106 HIS A N 1
ATOM 800 C CA . HIS A 1 106 ? -7.600 8.421 -12.389 1.00 75.56 106 HIS A CA 1
ATOM 801 C C . HIS A 1 106 ? -7.623 8.520 -10.854 1.00 75.56 106 HIS A C 1
ATOM 803 O O . HIS A 1 106 ? -8.468 7.861 -10.233 1.00 75.56 106 HIS A O 1
ATOM 809 N N . PRO A 1 107 ? -6.767 9.367 -10.246 1.00 81.75 107 PRO A N 1
ATOM 810 C CA . PRO A 1 107 ? -6.704 9.553 -8.796 1.00 81.75 107 PRO A CA 1
ATOM 811 C C . PRO A 1 107 ? -8.055 9.849 -8.132 1.00 81.75 107 PRO A C 1
ATOM 813 O O . PRO A 1 107 ? -8.382 9.247 -7.110 1.00 81.75 107 PRO A O 1
ATOM 816 N N . GLU A 1 108 ? -8.881 10.711 -8.728 1.00 85.38 108 GLU A N 1
ATOM 817 C CA . GLU A 1 108 ? -10.194 11.088 -8.193 1.00 85.38 108 GLU A CA 1
ATOM 818 C C . GLU A 1 108 ? -11.150 9.897 -8.184 1.00 85.38 108 GLU A C 1
ATOM 820 O O . GLU A 1 108 ? -11.757 9.578 -7.166 1.00 85.38 108 GLU A O 1
ATOM 825 N N . ALA A 1 109 ? -11.223 9.171 -9.299 1.00 77.62 109 ALA A N 1
ATOM 826 C CA . ALA A 1 109 ? -12.097 8.012 -9.409 1.00 77.62 109 ALA A CA 1
ATOM 827 C C . ALA A 1 109 ? -11.643 6.852 -8.508 1.00 77.62 109 ALA A C 1
ATOM 829 O O . ALA A 1 109 ? -12.469 6.067 -8.039 1.00 77.62 109 ALA A O 1
ATOM 830 N N . HIS A 1 110 ? -10.338 6.732 -8.254 1.00 78.00 110 HIS A N 1
ATOM 831 C CA . HIS A 1 110 ? -9.822 5.811 -7.250 1.00 78.00 110 HIS A CA 1
ATOM 832 C C . HIS A 1 110 ? -10.225 6.231 -5.839 1.00 78.00 110 HIS A C 1
ATOM 834 O O . HIS A 1 110 ? -10.745 5.404 -5.091 1.00 78.00 110 HIS A O 1
ATOM 840 N N . ARG A 1 111 ? -10.042 7.509 -5.490 1.00 86.50 111 ARG A N 1
ATOM 841 C CA . ARG A 1 111 ? -10.479 8.058 -4.204 1.00 86.50 111 ARG A CA 1
ATOM 842 C C . ARG A 1 111 ? -11.979 7.845 -3.987 1.00 86.50 111 ARG A C 1
ATOM 844 O O . ARG A 1 111 ? -12.356 7.406 -2.907 1.00 86.50 111 ARG A O 1
ATOM 851 N N . ASP A 1 112 ? -12.814 8.050 -5.003 1.00 82.88 112 ASP A N 1
ATOM 852 C CA . ASP A 1 112 ? -14.261 7.804 -4.931 1.00 82.88 112 ASP A CA 1
ATOM 853 C C . ASP A 1 112 ? -14.589 6.319 -4.733 1.00 82.88 112 ASP A C 1
ATOM 855 O O . ASP A 1 112 ? -15.476 5.964 -3.957 1.00 82.88 112 ASP A O 1
ATOM 859 N N . GLY A 1 113 ? -13.849 5.428 -5.400 1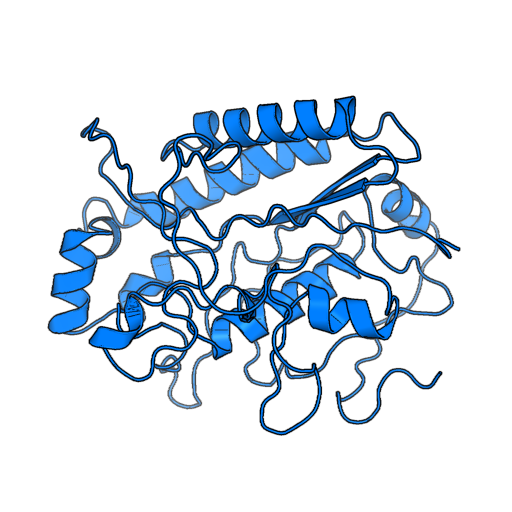.00 78.81 113 GLY A N 1
ATOM 860 C CA . GLY A 1 113 ? -13.981 3.985 -5.209 1.00 78.81 113 GLY A CA 1
ATOM 861 C C . GLY A 1 113 ? -13.624 3.542 -3.787 1.00 78.81 113 GLY A C 1
ATOM 862 O O . GLY A 1 113 ? -14.348 2.740 -3.194 1.00 78.81 113 GLY A O 1
ATOM 863 N N . ILE A 1 114 ? -12.537 4.084 -3.227 1.00 81.88 114 ILE A N 1
ATOM 864 C CA . ILE A 1 114 ? -12.136 3.836 -1.838 1.00 81.88 114 ILE A CA 1
ATOM 865 C C . ILE A 1 114 ? -13.144 4.449 -0.864 1.00 81.88 114 ILE A C 1
ATOM 867 O O . ILE A 1 114 ? -13.514 3.794 0.105 1.00 81.88 114 ILE A O 1
ATOM 871 N N . GLU A 1 115 ? -13.645 5.656 -1.121 1.00 87.31 115 GLU A N 1
ATOM 872 C CA . GLU A 1 115 ? -14.682 6.267 -0.291 1.00 87.31 115 GLU A CA 1
ATOM 873 C C . GLU A 1 115 ? -15.943 5.401 -0.243 1.00 87.31 115 GLU A C 1
ATOM 875 O O . GLU A 1 115 ? -16.397 5.054 0.844 1.00 87.31 115 GLU A O 1
ATOM 880 N N . ALA A 1 116 ? -16.459 4.976 -1.398 1.00 80.88 116 ALA A N 1
ATOM 881 C CA . ALA A 1 116 ? -17.638 4.117 -1.462 1.00 80.88 116 ALA A CA 1
ATOM 882 C C . ALA A 1 116 ? -17.426 2.785 -0.719 1.00 80.88 116 ALA A C 1
ATOM 884 O O . ALA A 1 116 ? -18.339 2.271 -0.073 1.00 80.88 116 ALA A O 1
ATOM 885 N N . ALA A 1 117 ? -16.210 2.231 -0.782 1.00 78.94 117 ALA A N 1
ATOM 886 C CA . ALA A 1 117 ? -15.839 1.037 -0.032 1.00 78.94 117 ALA A CA 1
ATOM 887 C C . ALA A 1 117 ? -15.892 1.271 1.481 1.00 78.94 117 ALA A C 1
ATOM 889 O O . ALA A 1 117 ? -16.477 0.481 2.220 1.00 78.94 117 ALA A O 1
ATOM 890 N N . LEU A 1 118 ? -15.266 2.352 1.943 1.00 85.19 118 LEU A N 1
ATOM 891 C CA . LEU A 1 118 ? -15.198 2.706 3.355 1.00 85.19 118 LEU A CA 1
ATOM 892 C C . LEU A 1 118 ? -16.576 3.073 3.915 1.00 85.19 118 LEU A C 1
ATOM 894 O O . LEU A 1 118 ? -16.867 2.693 5.045 1.00 85.19 118 LEU A O 1
ATOM 898 N N . ASP A 1 119 ? -17.434 3.722 3.126 1.00 86.12 119 ASP A N 1
ATOM 899 C CA . ASP A 1 119 ? -18.823 4.017 3.491 1.00 86.12 119 ASP A CA 1
ATOM 9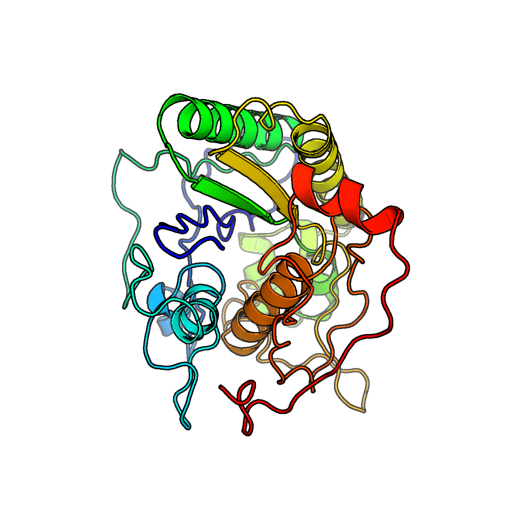00 C C . ASP A 1 119 ? -19.609 2.724 3.773 1.00 86.12 119 ASP A C 1
ATOM 902 O O . ASP A 1 119 ? -20.260 2.608 4.815 1.00 86.12 119 ASP A O 1
ATOM 906 N N . GLU A 1 120 ? -19.480 1.708 2.912 1.00 80.19 120 GLU A N 1
ATOM 907 C CA . GLU A 1 120 ? -20.126 0.402 3.106 1.00 80.19 120 GLU A CA 1
ATOM 908 C C . GLU A 1 120 ? -19.573 -0.337 4.337 1.00 80.19 120 GLU A C 1
ATOM 910 O O . GLU A 1 120 ? -20.332 -0.911 5.124 1.00 80.19 120 GLU A O 1
ATOM 915 N N . LEU A 1 121 ? -18.251 -0.313 4.540 1.00 81.75 121 LEU A N 1
ATOM 916 C CA . LEU A 1 121 ? -17.622 -0.929 5.711 1.00 81.75 121 LEU A CA 1
ATOM 917 C C . LEU A 1 121 ? -18.060 -0.229 7.003 1.00 81.75 121 LEU A C 1
ATOM 919 O O . LEU A 1 121 ? -18.418 -0.904 7.965 1.00 81.75 121 LEU A O 1
ATOM 923 N N . HIS A 1 122 ? -18.082 1.103 7.017 1.00 86.19 122 HIS A N 1
ATOM 924 C CA . HIS A 1 122 ? -18.480 1.900 8.175 1.00 86.19 122 HIS A CA 1
ATOM 925 C C . HIS A 1 122 ? -19.963 1.708 8.526 1.00 86.19 122 HIS A C 1
ATOM 927 O O . HIS A 1 122 ? -20.325 1.700 9.706 1.00 86.19 122 HIS A O 1
ATOM 933 N N . ALA A 1 123 ? -20.829 1.521 7.524 1.00 86.75 123 ALA A N 1
ATOM 934 C CA . ALA A 1 123 ? -22.247 1.249 7.736 1.00 86.75 123 ALA A CA 1
ATOM 935 C C . ALA A 1 123 ? -22.504 -0.150 8.324 1.00 86.75 123 ALA A C 1
ATOM 937 O O . ALA A 1 123 ? -23.394 -0.306 9.161 1.00 86.75 123 ALA A O 1
ATOM 938 N N . ASN A 1 124 ? -21.721 -1.159 7.923 1.00 83.62 124 ASN A N 1
ATOM 939 C CA . ASN A 1 124 ? -22.087 -2.562 8.145 1.00 83.62 124 ASN A CA 1
ATOM 940 C C . ASN A 1 124 ? -21.156 -3.354 9.072 1.00 83.62 124 ASN A C 1
ATOM 942 O O . ASN A 1 124 ? -21.564 -4.400 9.581 1.00 83.62 124 ASN A O 1
ATOM 946 N N . LEU A 1 125 ? -19.919 -2.909 9.306 1.00 78.88 125 LEU A N 1
ATOM 947 C CA . LEU A 1 125 ? -18.959 -3.640 10.134 1.00 78.88 125 LEU A CA 1
ATOM 948 C C . LEU A 1 125 ? -18.794 -2.983 11.508 1.00 78.88 125 LEU A C 1
ATOM 950 O O . LEU A 1 125 ? -18.245 -1.887 11.601 1.00 78.88 125 LEU A O 1
ATOM 954 N N . PRO A 1 126 ? -19.221 -3.638 12.600 1.00 80.50 126 PRO A N 1
ATOM 955 C CA . PRO A 1 126 ? -18.822 -3.230 13.938 1.00 80.50 126 PRO A CA 1
ATOM 956 C C . PRO A 1 126 ? -17.400 -3.715 14.244 1.00 80.50 126 PRO A C 1
ATOM 958 O O . PRO A 1 126 ? -16.958 -4.747 13.734 1.00 80.50 126 PRO A O 1
ATOM 961 N N . ARG A 1 127 ? -16.710 -3.022 15.153 1.00 78.25 127 ARG A N 1
ATOM 962 C CA . ARG A 1 127 ? -15.391 -3.418 15.693 1.00 78.25 127 ARG A CA 1
ATOM 963 C C . ARG A 1 127 ? -14.328 -3.640 14.613 1.00 78.25 127 ARG A C 1
ATOM 965 O O . ARG A 1 127 ? -13.621 -4.650 14.637 1.00 78.25 127 ARG A O 1
ATOM 972 N N . ALA A 1 128 ? -14.209 -2.698 13.684 1.00 79.31 128 ALA A N 1
ATOM 973 C CA . ALA A 1 128 ? -13.258 -2.781 12.581 1.00 79.31 128 ALA A CA 1
ATOM 974 C C . ALA A 1 128 ? -12.228 -1.644 12.614 1.00 79.31 128 ALA A C 1
ATOM 976 O O . ALA A 1 128 ? -12.551 -0.472 12.798 1.00 79.31 128 ALA A O 1
ATOM 977 N N . LEU A 1 129 ? -10.969 -2.016 12.394 1.00 82.94 129 LEU A N 1
ATOM 978 C CA . LEU A 1 129 ? -9.874 -1.100 12.109 1.00 82.94 129 LEU A CA 1
ATOM 979 C C . LEU A 1 129 ? -9.471 -1.304 10.651 1.00 82.94 129 LEU A C 1
ATOM 981 O O . LEU A 1 129 ? -9.024 -2.393 10.286 1.00 82.94 129 LEU A O 1
ATOM 985 N N . VAL A 1 130 ? -9.614 -0.266 9.832 1.00 85.50 130 VAL A N 1
ATOM 986 C CA . VAL A 1 130 ? -9.259 -0.313 8.411 1.00 85.50 130 VAL A CA 1
ATOM 987 C C . VAL A 1 130 ? -7.958 0.452 8.186 1.00 85.50 130 VAL A C 1
ATOM 989 O O . VAL A 1 130 ? -7.868 1.637 8.496 1.00 85.50 130 VAL A O 1
ATOM 992 N N . GLN A 1 131 ? -6.953 -0.230 7.638 1.00 87.50 131 GLN A N 1
ATOM 993 C CA . GLN A 1 131 ? -5.685 0.374 7.227 1.00 87.50 131 GLN A CA 1
ATOM 994 C C . GLN A 1 131 ? -5.712 0.613 5.719 1.00 87.50 131 GLN A C 1
ATOM 996 O O . GLN A 1 131 ? -5.776 -0.349 4.954 1.00 87.50 131 GLN A O 1
ATOM 1001 N N . VAL A 1 132 ? -5.658 1.873 5.289 1.00 88.56 132 VAL A N 1
ATOM 1002 C CA . VAL A 1 132 ? -5.558 2.232 3.868 1.00 88.56 132 VAL A CA 1
ATOM 1003 C C . VAL A 1 132 ? -4.116 2.613 3.581 1.00 88.56 132 VAL A C 1
ATOM 1005 O O . VAL A 1 132 ? -3.622 3.610 4.104 1.00 88.56 132 VAL A O 1
ATOM 1008 N N . VAL A 1 133 ? -3.430 1.808 2.777 1.00 88.69 133 VAL A N 1
ATOM 1009 C CA . VAL A 1 133 ? -2.017 2.028 2.452 1.00 88.69 133 VAL A CA 1
ATOM 1010 C C . VAL A 1 133 ? -1.894 2.847 1.175 1.00 88.69 133 VAL A C 1
ATOM 1012 O O . VAL A 1 133 ? -2.528 2.526 0.172 1.00 88.69 133 VAL A O 1
ATOM 1015 N N . GLY A 1 134 ? -1.098 3.915 1.233 1.00 87.25 134 GLY A N 1
ATOM 1016 C CA . GLY A 1 134 ? -0.793 4.744 0.072 1.00 87.25 134 GLY A CA 1
ATOM 1017 C C . GLY A 1 134 ? 0.076 4.003 -0.946 1.00 87.25 134 GLY A C 1
ATOM 1018 O O . GLY A 1 134 ? 0.897 3.163 -0.584 1.00 87.25 134 GLY A O 1
ATOM 1019 N N . MET A 1 135 ? -0.101 4.332 -2.224 1.00 83.00 135 MET A N 1
ATOM 1020 C CA . MET A 1 135 ? 0.682 3.749 -3.313 1.00 83.00 135 MET A CA 1
ATOM 1021 C C . MET A 1 135 ? 2.157 4.164 -3.222 1.00 83.00 135 MET A C 1
ATOM 1023 O O . MET A 1 135 ? 2.469 5.330 -2.968 1.00 83.00 135 MET A O 1
ATOM 1027 N N . PHE A 1 136 ? 3.065 3.222 -3.461 1.00 86.06 136 PHE A N 1
ATOM 1028 C CA . PHE A 1 136 ? 4.499 3.498 -3.516 1.00 86.06 136 PHE A CA 1
ATOM 1029 C C . PHE A 1 136 ? 4.928 4.125 -4.841 1.00 86.06 136 PHE A C 1
ATOM 1031 O O . PHE A 1 136 ? 4.185 4.117 -5.823 1.00 86.06 136 PHE A O 1
ATOM 1038 N N . ASP A 1 137 ? 6.126 4.700 -4.855 1.00 87.88 137 ASP A N 1
ATOM 1039 C CA . ASP A 1 137 ? 6.698 5.301 -6.051 1.00 87.88 137 ASP A CA 1
ATOM 1040 C C . ASP A 1 137 ? 7.179 4.232 -7.036 1.00 87.88 137 ASP A C 1
ATOM 1042 O O . ASP A 1 137 ? 8.113 3.483 -6.763 1.00 87.88 137 ASP A O 1
ATOM 1046 N N . ILE A 1 138 ? 6.546 4.172 -8.204 1.00 86.31 138 ILE A N 1
ATOM 1047 C CA . ILE A 1 138 ? 6.913 3.236 -9.271 1.00 86.31 138 ILE A CA 1
ATOM 1048 C C . ILE A 1 138 ? 7.907 3.831 -10.277 1.00 86.31 138 ILE A C 1
ATOM 1050 O O . ILE A 1 138 ? 8.292 3.141 -11.218 1.00 86.31 138 ILE A O 1
ATOM 1054 N N . THR A 1 139 ? 8.341 5.089 -10.121 1.00 87.69 139 THR A N 1
ATOM 1055 C CA . THR A 1 139 ? 9.362 5.682 -11.009 1.00 87.69 139 THR A CA 1
ATOM 1056 C C . THR A 1 139 ? 10.681 4.928 -10.949 1.00 87.69 139 THR A C 1
ATOM 1058 O O . THR A 1 139 ? 11.351 4.804 -11.966 1.00 87.69 139 THR A O 1
ATOM 1061 N N . VAL A 1 140 ? 10.994 4.312 -9.809 1.00 88.12 140 VAL A N 1
ATOM 1062 C CA . VAL A 1 140 ? 12.200 3.498 -9.622 1.00 88.12 140 VAL A CA 1
ATOM 1063 C C . VAL A 1 140 ? 12.299 2.310 -10.592 1.00 88.12 140 VAL A C 1
ATOM 1065 O O . VAL A 1 140 ? 13.392 1.818 -10.872 1.00 88.12 140 VAL A O 1
ATOM 1068 N N . LEU A 1 141 ? 11.182 1.884 -11.198 1.00 87.81 141 LEU A N 1
ATOM 1069 C CA . LEU A 1 141 ? 11.182 0.875 -12.259 1.00 87.81 141 LEU A CA 1
ATOM 1070 C C . LEU A 1 141 ? 12.006 1.287 -13.486 1.00 87.81 141 LEU A C 1
ATOM 1072 O O . LEU A 1 141 ? 12.461 0.406 -14.209 1.00 87.81 141 LEU A O 1
ATOM 1076 N N . THR A 1 142 ? 12.248 2.583 -13.717 1.00 88.06 142 THR A N 1
ATOM 1077 C CA . THR A 1 142 ? 13.115 3.031 -14.820 1.00 88.06 142 THR A CA 1
ATOM 1078 C C . THR A 1 142 ? 14.579 2.634 -14.637 1.00 88.06 142 THR A C 1
ATOM 1080 O O . THR A 1 142 ? 15.328 2.655 -15.608 1.00 88.06 142 THR A O 1
ATOM 1083 N N . GLU A 1 143 ? 14.983 2.295 -13.411 1.00 88.12 143 GLU A N 1
ATOM 1084 C CA . GLU A 1 143 ? 16.322 1.798 -13.074 1.00 88.12 143 GLU A CA 1
ATOM 1085 C C . GLU A 1 143 ? 16.294 0.290 -12.773 1.00 88.12 143 GLU A C 1
ATOM 1087 O O . GLU A 1 143 ? 17.139 -0.457 -13.263 1.00 88.12 143 GLU A O 1
ATOM 1092 N N . LEU A 1 144 ? 15.282 -0.172 -12.028 1.00 85.75 144 LEU A N 1
ATOM 1093 C CA . LEU A 1 144 ? 15.137 -1.567 -11.592 1.00 85.75 144 LEU A CA 1
ATOM 1094 C C . LEU A 1 144 ? 14.734 -2.543 -12.698 1.00 85.75 144 LEU A C 1
ATOM 1096 O O . LEU A 1 144 ? 15.179 -3.686 -12.712 1.00 85.75 144 LEU A O 1
ATOM 1100 N N . SER A 1 145 ? 13.842 -2.124 -13.594 1.00 85.38 145 SER A N 1
ATOM 1101 C CA . SER A 1 145 ? 13.248 -2.992 -14.610 1.00 85.38 145 SER A CA 1
ATOM 1102 C C . SER A 1 145 ? 13.882 -2.734 -15.975 1.00 85.38 145 SER A C 1
ATOM 1104 O O . SER A 1 145 ? 13.191 -2.403 -16.940 1.00 85.38 145 SER A O 1
ATOM 1106 N N . THR A 1 146 ? 15.203 -2.872 -16.051 1.00 81.12 146 THR A N 1
ATOM 1107 C CA . THR A 1 146 ? 15.992 -2.553 -17.246 1.00 81.12 146 THR A CA 1
ATOM 1108 C C . THR A 1 146 ? 16.511 -3.807 -17.955 1.00 81.12 146 THR A C 1
ATOM 1110 O O . THR A 1 146 ? 16.684 -4.870 -17.357 1.00 81.12 146 THR A O 1
ATOM 1113 N N . GLY A 1 147 ? 16.754 -3.697 -19.264 1.00 82.81 147 GLY A N 1
ATOM 1114 C CA . GLY A 1 147 ? 17.335 -4.762 -20.085 1.00 82.81 147 GLY A CA 1
ATOM 1115 C C . GLY A 1 147 ? 16.312 -5.453 -20.987 1.00 82.81 147 GLY A C 1
ATOM 1116 O O . GLY A 1 147 ? 15.113 -5.431 -20.734 1.00 82.81 147 GLY A O 1
ATOM 1117 N N . GLY A 1 148 ? 16.786 -6.108 -22.054 1.00 83.31 148 GLY A N 1
ATOM 1118 C CA . GLY A 1 148 ? 15.958 -6.413 -23.231 1.00 83.31 148 GLY A CA 1
ATOM 1119 C C . GLY A 1 148 ? 14.624 -7.128 -22.972 1.00 83.31 148 GLY A C 1
ATOM 1120 O O . GLY A 1 148 ? 13.621 -6.767 -23.585 1.00 83.31 148 GLY A O 1
ATOM 1121 N N . LEU A 1 149 ? 14.580 -8.117 -22.069 1.00 84.81 149 LEU A N 1
ATOM 1122 C CA . LEU A 1 149 ? 13.322 -8.794 -21.725 1.00 84.81 149 LEU A CA 1
ATOM 1123 C C . LEU A 1 149 ? 12.400 -7.891 -20.895 1.00 84.81 149 LEU A C 1
ATOM 1125 O O . LEU A 1 149 ? 11.216 -7.791 -21.208 1.00 84.81 149 LEU A O 1
ATOM 1129 N N . CYS A 1 150 ? 12.937 -7.221 -19.875 1.00 86.56 150 CYS A N 1
ATOM 1130 C CA . CYS A 1 150 ? 12.168 -6.330 -19.014 1.00 86.56 150 CYS A CA 1
ATOM 1131 C C . CYS A 1 150 ? 11.652 -5.108 -19.784 1.00 86.56 150 CYS A C 1
ATOM 1133 O O . CYS A 1 150 ? 10.479 -4.778 -19.663 1.00 86.56 150 CYS A O 1
ATOM 1135 N N . ASP A 1 151 ? 12.462 -4.504 -20.657 1.00 83.94 151 ASP A N 1
ATOM 1136 C CA . ASP A 1 151 ? 12.056 -3.380 -21.510 1.00 83.94 151 ASP A CA 1
ATOM 1137 C C . ASP A 1 151 ? 10.880 -3.767 -22.428 1.00 83.94 151 ASP A C 1
ATOM 1139 O O . ASP A 1 151 ? 9.903 -3.023 -22.570 1.00 83.94 151 ASP A O 1
ATOM 1143 N N . LEU A 1 152 ? 10.946 -4.964 -23.029 1.00 83.00 152 LEU A N 1
ATOM 1144 C CA . LEU A 1 152 ? 9.870 -5.518 -23.855 1.00 83.00 152 LEU A CA 1
ATOM 1145 C C . LEU A 1 152 ? 8.594 -5.758 -23.038 1.00 83.00 152 LEU A C 1
ATOM 1147 O O . LEU A 1 152 ? 7.497 -5.432 -23.491 1.00 83.00 152 LEU A O 1
ATOM 1151 N N . MET A 1 153 ? 8.738 -6.329 -21.843 1.00 81.88 153 MET A N 1
ATOM 1152 C CA . MET A 1 153 ? 7.632 -6.629 -20.939 1.00 81.88 153 MET A CA 1
ATOM 1153 C C . MET A 1 153 ? 6.951 -5.342 -20.447 1.00 81.88 153 MET A C 1
ATOM 1155 O O . MET A 1 153 ? 5.745 -5.180 -20.650 1.00 81.88 153 MET A O 1
ATOM 1159 N N . GLN A 1 154 ? 7.721 -4.383 -19.926 1.00 81.50 154 GLN A N 1
ATOM 1160 C CA . GLN A 1 154 ? 7.234 -3.079 -19.464 1.00 81.50 154 GLN A CA 1
ATOM 1161 C C . GLN A 1 154 ? 6.512 -2.304 -20.569 1.00 81.50 154 GLN A C 1
ATOM 1163 O O . GLN A 1 154 ? 5.440 -1.753 -20.328 1.00 81.50 154 GLN A O 1
ATOM 1168 N N . SER A 1 155 ? 7.016 -2.337 -21.808 1.00 77.44 155 SER A N 1
ATOM 1169 C CA . SER A 1 155 ? 6.348 -1.692 -22.950 1.00 77.44 155 SER A CA 1
ATOM 1170 C C . SER A 1 155 ? 4.924 -2.220 -23.183 1.00 77.44 155 SER A C 1
ATOM 1172 O O . SER A 1 155 ? 4.071 -1.498 -23.700 1.00 77.44 155 SER A O 1
ATOM 1174 N N . GLY A 1 156 ? 4.655 -3.477 -22.807 1.00 71.75 156 GLY A N 1
ATOM 1175 C CA . GLY A 1 156 ? 3.364 -4.136 -22.989 1.00 71.75 156 GLY A CA 1
ATOM 1176 C C . GLY A 1 156 ? 2.317 -3.814 -21.918 1.00 71.75 156 GLY A C 1
ATOM 1177 O O . GLY A 1 156 ? 1.142 -3.684 -22.259 1.00 71.75 156 GLY A O 1
ATOM 1178 N N . PHE A 1 157 ? 2.705 -3.685 -20.644 1.00 70.06 157 PHE A N 1
ATOM 1179 C CA . PHE A 1 157 ? 1.751 -3.492 -19.532 1.00 70.06 157 PHE A CA 1
ATOM 1180 C C . PHE A 1 157 ? 1.902 -2.166 -18.767 1.00 70.06 157 PHE A C 1
ATOM 1182 O O . PHE A 1 157 ? 0.948 -1.725 -18.127 1.00 70.06 157 PHE A O 1
ATOM 1189 N N . CYS A 1 158 ? 3.061 -1.508 -18.838 1.00 71.25 158 CYS A N 1
ATOM 1190 C CA . CYS A 1 158 ? 3.369 -0.270 -18.121 1.00 71.25 158 CYS A CA 1
ATOM 1191 C C . CYS A 1 158 ? 4.204 0.667 -19.010 1.00 71.25 158 CYS A C 1
ATOM 1193 O O . CYS A 1 158 ? 5.348 1.016 -18.716 1.00 71.25 158 CYS A O 1
ATOM 1195 N N . ASN A 1 159 ? 3.609 1.111 -20.121 1.00 72.75 159 ASN A N 1
ATOM 1196 C CA . ASN A 1 159 ? 4.311 1.938 -21.106 1.00 72.75 159 ASN A CA 1
ATOM 1197 C C . ASN A 1 159 ? 4.839 3.259 -20.506 1.00 72.75 159 ASN A C 1
ATOM 1199 O O . ASN A 1 159 ? 5.807 3.819 -21.008 1.00 72.75 159 ASN A O 1
ATOM 1203 N N . CYS A 1 160 ? 4.272 3.748 -19.396 1.00 78.12 160 CYS A N 1
ATOM 1204 C CA . CYS A 1 160 ? 4.797 4.947 -18.743 1.00 78.12 160 CYS A CA 1
ATOM 1205 C C . CYS A 1 160 ? 6.253 4.801 -18.289 1.00 78.12 160 CYS A C 1
ATOM 1207 O O . CYS A 1 160 ? 6.968 5.792 -18.327 1.00 78.12 160 CYS A O 1
ATOM 1209 N N . VAL A 1 161 ? 6.713 3.594 -17.935 1.00 81.31 161 VAL A N 1
ATOM 1210 C CA . VAL A 1 161 ? 8.116 3.340 -17.564 1.00 81.31 161 VAL A CA 1
ATOM 1211 C C . VAL A 1 161 ? 9.026 3.398 -18.787 1.00 81.31 161 VAL A C 1
ATOM 1213 O O . VAL A 1 161 ? 10.144 3.890 -18.699 1.00 81.31 161 VAL A O 1
ATOM 1216 N N . THR A 1 162 ? 8.562 2.950 -19.953 1.00 83.25 162 THR A N 1
ATOM 1217 C CA . THR A 1 162 ? 9.380 2.866 -21.172 1.00 83.25 162 THR A CA 1
ATOM 1218 C C . THR A 1 162 ? 9.282 4.105 -22.057 1.00 83.25 162 THR A C 1
ATOM 1220 O O . THR A 1 162 ? 10.232 4.377 -22.787 1.00 83.25 162 THR A O 1
ATOM 1223 N N . ASN A 1 163 ? 8.223 4.909 -21.950 1.00 82.44 163 ASN A N 1
ATOM 1224 C CA . ASN A 1 163 ? 7.991 6.091 -22.781 1.00 82.44 163 ASN A CA 1
ATOM 1225 C C . ASN A 1 163 ? 8.432 7.406 -22.091 1.00 82.44 163 ASN A C 1
ATOM 1227 O O . ASN A 1 163 ? 7.757 7.855 -21.159 1.00 82.44 163 ASN A O 1
ATOM 1231 N N . PRO A 1 164 ? 9.499 8.077 -22.579 1.00 86.19 164 PRO A N 1
ATOM 1232 C CA . PRO A 1 164 ? 10.018 9.321 -22.003 1.00 86.19 164 PRO A CA 1
ATOM 1233 C C . PRO A 1 164 ? 9.021 10.481 -21.922 1.00 86.19 164 PRO A C 1
ATOM 1235 O O . PRO A 1 164 ? 9.206 11.357 -21.085 1.00 86.19 164 PRO A O 1
ATOM 1238 N N . GLU A 1 165 ? 7.984 10.503 -22.761 1.00 84.75 165 GLU A N 1
ATOM 1239 C CA . GLU A 1 165 ? 6.971 11.566 -22.741 1.00 84.75 165 GLU A CA 1
ATOM 1240 C C . GLU A 1 165 ? 6.031 11.434 -21.538 1.00 84.75 165 GLU A C 1
ATOM 1242 O O . GLU A 1 165 ? 5.632 12.434 -20.950 1.00 84.75 165 GLU A O 1
ATOM 1247 N N . THR A 1 166 ? 5.717 10.201 -21.135 1.00 82.19 166 THR A N 1
ATOM 1248 C CA . THR A 1 166 ? 4.789 9.901 -20.032 1.00 82.19 166 THR A CA 1
ATOM 1249 C C . THR A 1 166 ? 5.491 9.640 -18.698 1.00 82.19 166 THR A C 1
ATOM 1251 O O . THR A 1 166 ? 4.870 9.788 -17.648 1.00 82.19 166 THR A O 1
ATOM 1254 N N . ARG A 1 167 ? 6.787 9.279 -18.702 1.00 85.00 167 ARG A N 1
ATOM 1255 C CA . ARG A 1 167 ? 7.585 9.067 -17.472 1.00 85.00 167 ARG A CA 1
ATOM 1256 C C . ARG A 1 167 ? 7.451 10.217 -16.457 1.00 85.00 167 ARG A C 1
ATOM 1258 O O . ARG A 1 167 ? 7.224 9.923 -15.283 1.00 85.00 167 ARG A O 1
ATOM 1265 N N . PRO A 1 168 ? 7.532 11.507 -16.854 1.00 88.50 168 PRO A N 1
ATOM 1266 C CA . PRO A 1 168 ? 7.439 12.621 -15.909 1.00 88.50 168 PRO A CA 1
ATOM 1267 C C . PRO A 1 168 ? 6.089 12.725 -15.186 1.00 88.50 168 PRO A C 1
ATOM 1269 O O . PRO A 1 168 ? 6.012 13.378 -14.148 1.00 88.50 168 PRO A O 1
ATOM 1272 N N . GLU A 1 169 ? 5.031 12.088 -15.698 1.00 85.19 169 GLU A N 1
ATOM 1273 C CA . GLU A 1 169 ? 3.690 12.122 -15.102 1.00 85.19 169 GLU A CA 1
ATOM 1274 C C . GLU A 1 169 ? 3.510 11.102 -13.969 1.00 85.19 169 GLU A C 1
ATOM 1276 O O . GLU A 1 169 ? 2.609 11.262 -13.142 1.00 85.19 169 GLU A O 1
ATOM 1281 N N . MET A 1 170 ? 4.366 10.076 -13.883 1.00 85.88 170 MET A N 1
ATOM 1282 C CA . MET A 1 170 ? 4.216 8.974 -12.923 1.00 85.88 170 MET A CA 1
ATOM 1283 C C . MET A 1 170 ? 4.239 9.462 -11.470 1.00 85.88 170 MET A C 1
ATOM 1285 O O . MET A 1 170 ? 3.332 9.156 -10.694 1.00 85.88 170 MET A O 1
ATOM 1289 N N . ARG A 1 171 ? 5.245 10.268 -11.111 1.00 90.19 171 ARG A N 1
ATOM 1290 C CA . ARG A 1 171 ? 5.403 10.781 -9.745 1.00 90.19 171 ARG A CA 1
ATOM 1291 C C . ARG A 1 171 ? 4.297 11.771 -9.348 1.00 90.19 171 ARG A C 1
ATOM 1293 O O . ARG A 1 171 ? 3.692 11.571 -8.295 1.00 90.19 171 ARG A O 1
ATOM 1300 N N . PRO A 1 172 ? 3.966 12.804 -10.151 1.00 90.44 172 PRO A N 1
ATOM 1301 C CA . PRO A 1 172 ? 2.829 13.679 -9.862 1.00 90.44 172 PRO A CA 1
ATOM 1302 C C . PRO A 1 172 ? 1.509 12.918 -9.707 1.00 90.44 172 PRO A C 1
ATOM 1304 O O . PRO A 1 172 ? 0.725 13.217 -8.808 1.00 90.44 172 PRO A O 1
ATOM 1307 N N . THR A 1 173 ? 1.286 11.902 -10.545 1.00 85.00 173 THR A N 1
ATOM 1308 C CA . THR A 1 173 ? 0.092 11.056 -10.474 1.00 85.00 173 THR A CA 1
ATOM 1309 C C . THR A 1 173 ? 0.044 10.290 -9.154 1.00 85.00 173 THR A C 1
ATOM 1311 O O . THR A 1 173 ? -0.961 10.357 -8.451 1.00 85.00 173 THR A O 1
ATOM 1314 N N . GLN A 1 174 ? 1.136 9.628 -8.759 1.00 88.38 174 GLN A N 1
ATOM 1315 C CA . GLN A 1 174 ? 1.233 8.922 -7.477 1.00 88.38 174 GLN A CA 1
ATOM 1316 C C . GLN A 1 174 ? 0.978 9.841 -6.274 1.00 88.38 174 GLN A C 1
ATOM 1318 O O . GLN A 1 174 ? 0.212 9.490 -5.374 1.00 88.38 174 GLN A O 1
ATOM 1323 N N . LEU A 1 175 ? 1.547 11.046 -6.282 1.00 92.50 175 LEU A N 1
ATOM 1324 C CA . LEU A 1 175 ? 1.297 12.043 -5.243 1.00 92.50 175 LEU A CA 1
ATOM 1325 C C . LEU A 1 175 ? -0.174 12.476 -5.186 1.00 92.50 175 LEU A C 1
ATOM 1327 O O . LEU A 1 175 ? -0.701 12.674 -4.094 1.00 92.50 175 LEU A O 1
ATOM 1331 N N . SER A 1 176 ? -0.853 12.581 -6.331 1.00 90.38 176 SER A N 1
ATOM 1332 C CA . SER A 1 176 ? -2.288 12.881 -6.379 1.00 90.38 176 SER A CA 1
ATOM 1333 C C . SER A 1 176 ? -3.123 11.795 -5.688 1.00 90.38 176 SER A C 1
ATOM 1335 O O . SER A 1 176 ? -3.950 12.123 -4.838 1.00 90.38 176 SER A O 1
ATOM 1337 N N . TYR A 1 177 ? -2.844 10.509 -5.949 1.00 86.25 177 TYR A N 1
ATOM 1338 C CA . TYR A 1 177 ? -3.491 9.392 -5.242 1.00 86.25 177 TYR A CA 1
ATOM 1339 C C . TYR A 1 177 ? -3.333 9.505 -3.725 1.00 86.25 177 TYR A C 1
ATOM 1341 O O . TYR A 1 177 ? -4.307 9.391 -2.983 1.00 86.25 177 TYR A O 1
ATOM 1349 N N . ILE A 1 178 ? -2.104 9.737 -3.261 1.00 91.00 178 ILE A N 1
ATOM 1350 C CA . ILE A 1 178 ? -1.807 9.831 -1.831 1.00 91.00 178 ILE A CA 1
ATOM 1351 C C . ILE A 1 178 ? -2.505 11.023 -1.191 1.00 91.00 178 ILE A C 1
ATOM 1353 O O . ILE A 1 178 ? -3.143 10.846 -0.159 1.00 91.00 178 ILE A O 1
ATOM 1357 N N . ASN A 1 179 ? -2.425 12.206 -1.800 1.00 94.69 179 ASN A N 1
ATOM 1358 C CA . ASN A 1 179 ? -3.013 13.418 -1.234 1.00 94.69 179 ASN A CA 1
ATOM 1359 C C . ASN A 1 179 ? -4.538 13.304 -1.119 1.00 94.69 179 ASN A C 1
ATOM 1361 O O . ASN A 1 179 ? -5.097 13.655 -0.085 1.00 94.69 179 ASN A O 1
ATOM 1365 N N . LEU A 1 180 ? -5.204 12.767 -2.147 1.00 93.69 180 LEU A N 1
ATOM 1366 C CA . LEU A 1 180 ? -6.657 12.586 -2.145 1.00 93.69 180 LEU A CA 1
ATOM 1367 C C . LEU A 1 180 ? -7.120 11.576 -1.084 1.00 93.69 180 LEU A C 1
ATOM 1369 O O . LEU A 1 180 ? -8.155 11.777 -0.445 1.00 93.69 180 LEU A O 1
ATOM 1373 N N . LEU A 1 181 ? -6.371 10.485 -0.890 1.00 91.75 181 LEU A N 1
ATOM 1374 C CA . LEU A 1 181 ? -6.680 9.492 0.140 1.00 91.75 181 LEU A CA 1
ATOM 1375 C C . LEU A 1 181 ? -6.377 10.003 1.551 1.00 91.75 181 LEU A C 1
ATOM 1377 O O . LEU A 1 181 ? -7.179 9.768 2.456 1.00 91.75 181 LEU A O 1
ATOM 1381 N N . ASP A 1 182 ? -5.260 10.710 1.734 1.00 93.44 182 ASP A N 1
ATOM 1382 C CA . ASP A 1 182 ? -4.918 11.340 3.008 1.00 93.44 182 ASP A CA 1
ATOM 1383 C C . ASP A 1 182 ? -5.988 12.360 3.399 1.00 93.44 182 ASP A C 1
ATOM 1385 O O . ASP A 1 182 ? -6.553 12.262 4.482 1.00 93.44 182 ASP A O 1
ATOM 1389 N N . GLU A 1 183 ? -6.364 13.270 2.495 1.00 95.38 183 GLU A N 1
ATOM 1390 C CA . GLU A 1 183 ? -7.414 14.262 2.745 1.00 95.38 183 GLU A CA 1
ATOM 1391 C C . GLU A 1 183 ? -8.740 13.597 3.143 1.00 95.38 183 GLU A C 1
ATOM 1393 O O . GLU A 1 183 ? -9.332 13.952 4.168 1.00 95.38 183 GLU A O 1
ATOM 1398 N N . LEU A 1 184 ? -9.184 12.591 2.379 1.00 94.12 184 LEU A N 1
ATOM 1399 C CA . LEU A 1 184 ? -10.407 11.843 2.673 1.00 94.12 184 LEU A CA 1
ATOM 1400 C C . LEU A 1 184 ? -10.373 11.237 4.082 1.00 94.12 184 LEU A C 1
ATOM 1402 O O . LEU A 1 184 ? -11.336 11.381 4.836 1.00 94.12 184 LEU A O 1
ATOM 1406 N N . ILE A 1 185 ? -9.297 10.543 4.445 1.00 91.94 185 ILE A N 1
ATOM 1407 C CA . ILE A 1 185 ? -9.239 9.767 5.690 1.00 91.94 185 ILE A CA 1
ATOM 1408 C C . ILE A 1 185 ? -8.943 10.671 6.891 1.00 91.94 185 ILE A C 1
ATOM 1410 O O . ILE A 1 185 ? -9.597 10.558 7.931 1.00 91.94 185 ILE A O 1
ATOM 1414 N N . SER A 1 186 ? -8.009 11.608 6.742 1.00 90.31 186 SER A N 1
ATOM 1415 C CA . SER A 1 186 ? -7.600 12.551 7.786 1.00 90.31 186 SER A CA 1
ATOM 1416 C C . SER A 1 186 ? -8.673 13.601 8.097 1.00 90.31 186 SER A C 1
ATOM 1418 O O . SER A 1 186 ? -8.639 14.203 9.174 1.00 90.31 186 SER A O 1
ATOM 1420 N N . SER A 1 187 ? -9.685 13.763 7.230 1.00 92.75 187 SER A N 1
ATOM 1421 C CA . SER A 1 187 ? -10.889 14.565 7.512 1.00 92.75 187 SER A CA 1
ATOM 1422 C C . SER A 1 187 ? -11.652 14.108 8.765 1.00 92.75 187 SER A C 1
ATOM 1424 O O . SER A 1 187 ? -12.396 14.888 9.361 1.00 92.75 187 SER A O 1
ATOM 1426 N N . GLY A 1 188 ? -11.478 12.846 9.176 1.00 90.94 188 GLY A N 1
ATOM 1427 C CA . GLY A 1 188 ? -12.209 12.240 10.285 1.00 90.94 188 GLY A CA 1
ATOM 1428 C C . GLY A 1 188 ? -13.624 11.782 9.922 1.00 90.94 188 GLY A C 1
ATOM 1429 O O . GLY A 1 188 ? -14.391 11.465 10.830 1.00 90.94 188 GLY A O 1
ATOM 1430 N N . LYS A 1 189 ? -13.979 11.702 8.626 1.00 95.25 189 LYS A N 1
ATOM 1431 C CA . LYS A 1 189 ? -15.296 11.236 8.137 1.00 95.25 189 LYS A CA 1
ATOM 1432 C C . LYS A 1 189 ? -15.782 9.947 8.820 1.00 95.25 189 LYS A C 1
ATOM 1434 O O . LYS A 1 189 ? -16.972 9.812 9.088 1.00 95.25 189 LYS A O 1
ATOM 1439 N N . TYR A 1 190 ? -14.868 9.022 9.119 1.00 93.44 190 TYR A N 1
ATOM 1440 C CA . TYR A 1 190 ? -15.175 7.711 9.705 1.00 93.44 190 TYR A CA 1
ATOM 1441 C C . TYR A 1 190 ? -14.955 7.624 11.222 1.00 93.44 190 TYR A C 1
ATOM 1443 O O . TYR A 1 190 ? -15.258 6.598 11.821 1.00 93.44 190 TYR A O 1
ATOM 1451 N N . ASP A 1 191 ? -14.472 8.687 11.867 1.00 91.12 191 ASP A N 1
ATOM 1452 C CA . ASP A 1 191 ? -14.221 8.727 13.314 1.00 91.12 191 ASP A CA 1
ATOM 1453 C C . ASP A 1 191 ? -15.490 9.134 14.094 1.00 91.12 191 ASP A C 1
ATOM 1455 O O . ASP A 1 191 ? -15.451 9.930 15.035 1.00 91.12 191 ASP A O 1
ATOM 1459 N N . THR A 1 192 ? -16.645 8.609 13.674 1.00 93.31 192 THR A N 1
ATOM 1460 C CA . THR A 1 192 ? -17.966 8.931 14.250 1.00 93.31 192 THR A CA 1
ATOM 1461 C C . THR A 1 192 ? -18.463 7.884 15.247 1.00 93.31 192 THR A C 1
ATOM 1463 O O . THR A 1 192 ? -19.460 8.103 15.937 1.00 93.31 192 THR A O 1
ATOM 1466 N N . ARG A 1 193 ? -17.756 6.754 15.344 1.00 89.38 193 ARG A N 1
ATOM 1467 C CA . ARG A 1 193 ? -18.064 5.602 16.196 1.00 89.38 193 ARG A CA 1
ATOM 1468 C C . ARG A 1 193 ? -16.841 5.240 17.035 1.00 89.38 193 ARG A C 1
ATOM 1470 O O . ARG A 1 193 ? -15.711 5.519 16.648 1.00 89.38 193 ARG A O 1
ATOM 1477 N N . ASP A 1 194 ? -17.051 4.606 18.182 1.00 87.44 194 ASP A N 1
ATOM 1478 C CA . ASP A 1 194 ? -15.968 4.123 19.050 1.00 87.44 194 ASP A CA 1
ATOM 1479 C C . ASP A 1 194 ? -15.470 2.717 18.670 1.00 87.44 194 ASP A C 1
ATOM 1481 O O . ASP A 1 194 ? -14.405 2.289 19.120 1.00 87.44 194 ASP A O 1
ATOM 1485 N N . ASP A 1 195 ? -16.220 2.019 17.816 1.00 81.19 195 ASP A N 1
ATOM 1486 C CA . ASP A 1 195 ? -15.949 0.664 17.352 1.00 81.19 195 ASP A CA 1
ATOM 1487 C C . ASP A 1 195 ? -15.534 0.584 15.873 1.00 81.19 195 ASP A C 1
ATOM 1489 O O . ASP A 1 195 ? -15.369 -0.512 15.348 1.00 81.19 195 ASP A O 1
ATOM 1493 N N . PHE A 1 196 ? -15.335 1.710 15.189 1.00 85.75 196 PHE A N 1
ATOM 1494 C CA . PHE A 1 196 ? -14.845 1.733 13.812 1.00 85.75 196 PHE A CA 1
ATOM 1495 C C . PHE A 1 196 ? -13.872 2.889 13.610 1.00 85.75 196 PHE A C 1
ATOM 1497 O O . PHE A 1 196 ? -14.114 3.994 14.085 1.00 85.75 196 PHE A O 1
ATOM 1504 N N . THR A 1 197 ? -12.770 2.655 12.900 1.00 86.44 197 THR A N 1
ATOM 1505 C CA . THR A 1 197 ? -11.857 3.735 12.500 1.00 86.44 197 THR A CA 1
ATOM 1506 C C . THR A 1 197 ? -11.074 3.351 11.250 1.00 86.44 197 THR A C 1
ATOM 1508 O O . THR A 1 197 ? -10.818 2.170 10.986 1.00 86.44 197 THR A O 1
ATOM 1511 N N . VAL A 1 198 ? -10.688 4.369 10.485 1.00 89.00 198 VAL A N 1
ATOM 1512 C CA . VAL A 1 198 ? -9.883 4.243 9.270 1.00 89.00 198 VAL A CA 1
ATOM 1513 C C . VAL A 1 198 ? -8.605 5.035 9.471 1.00 89.00 198 VAL A C 1
ATOM 1515 O O . VAL A 1 198 ? -8.645 6.178 9.921 1.00 89.00 198 VAL A O 1
ATOM 1518 N N . VAL A 1 199 ? -7.468 4.436 9.135 1.00 89.25 199 VAL A N 1
ATOM 1519 C CA . VAL A 1 199 ? -6.160 5.073 9.270 1.00 89.25 199 VAL A CA 1
ATOM 1520 C C . VAL A 1 199 ? -5.432 4.995 7.938 1.00 89.25 199 VAL A C 1
ATOM 1522 O O . VAL A 1 199 ? -5.290 3.920 7.352 1.00 89.25 199 VAL A O 1
ATOM 1525 N N . PHE A 1 200 ? -4.966 6.148 7.466 1.00 91.88 200 PHE A N 1
ATOM 1526 C CA . PHE A 1 200 ? -4.116 6.227 6.290 1.00 91.88 200 PHE A CA 1
ATOM 1527 C C . PHE A 1 200 ? -2.668 5.904 6.667 1.00 91.88 200 PHE A C 1
ATOM 1529 O O . PHE A 1 200 ? -2.154 6.345 7.700 1.00 91.88 200 PHE A O 1
ATOM 1536 N N . GLN A 1 201 ? -2.013 5.103 5.834 1.00 90.69 201 GLN A N 1
ATOM 1537 C CA . GLN A 1 201 ? -0.652 4.625 6.030 1.00 90.69 201 GLN A CA 1
ATOM 1538 C C . GLN A 1 201 ? 0.207 5.110 4.857 1.00 90.69 201 GLN A C 1
ATOM 1540 O O . GLN A 1 201 ? 0.316 4.411 3.848 1.00 90.69 201 GLN A O 1
ATOM 1545 N N . PRO A 1 202 ? 0.838 6.289 4.974 1.00 90.38 202 PRO A N 1
ATOM 1546 C CA . PRO A 1 202 ? 1.551 6.913 3.862 1.00 90.38 202 PRO A CA 1
ATOM 1547 C C . PRO A 1 202 ? 3.002 6.440 3.716 1.00 90.38 202 PRO A C 1
ATOM 1549 O O . PRO A 1 202 ? 3.727 6.907 2.844 1.00 90.38 202 PRO A O 1
ATOM 1552 N N . HIS A 1 203 ? 3.441 5.547 4.598 1.00 88.19 203 HIS A N 1
ATOM 1553 C CA . HIS A 1 203 ? 4.832 5.168 4.805 1.00 88.19 203 HIS A CA 1
ATOM 1554 C C . HIS A 1 203 ? 5.575 4.737 3.528 1.00 88.19 203 HIS A C 1
ATOM 1556 O O . HIS A 1 203 ? 6.772 4.975 3.412 1.00 88.19 203 HIS A O 1
ATOM 1562 N N . MET A 1 204 ? 4.870 4.177 2.543 1.00 87.69 204 MET A N 1
ATOM 1563 C CA . MET A 1 204 ? 5.463 3.738 1.278 1.00 87.69 204 MET A CA 1
ATOM 1564 C C . MET A 1 204 ? 5.599 4.843 0.218 1.00 87.69 204 MET A C 1
ATOM 1566 O O . MET A 1 204 ? 6.106 4.570 -0.862 1.00 87.69 204 MET A O 1
ATOM 1570 N N . ARG A 1 205 ? 5.149 6.079 0.476 1.00 90.44 205 ARG A N 1
ATOM 1571 C CA . ARG A 1 205 ? 5.116 7.157 -0.531 1.00 90.44 205 ARG A CA 1
ATOM 1572 C C . ARG A 1 205 ? 6.462 7.382 -1.225 1.00 90.44 205 ARG A C 1
ATOM 1574 O O . ARG A 1 205 ? 6.480 7.639 -2.427 1.00 90.44 205 ARG A O 1
ATOM 1581 N N . ASP A 1 206 ? 7.542 7.353 -0.457 1.00 90.56 206 ASP A N 1
ATOM 1582 C CA . ASP A 1 206 ? 8.894 7.683 -0.919 1.00 90.56 206 ASP A CA 1
ATOM 1583 C C . ASP A 1 206 ? 9.830 6.467 -0.879 1.00 90.56 206 ASP A C 1
ATOM 1585 O O . ASP A 1 206 ? 11.035 6.636 -0.998 1.00 90.56 206 ASP A O 1
ATOM 1589 N N . ILE A 1 207 ? 9.288 5.249 -0.715 1.00 86.62 207 ILE A N 1
ATOM 1590 C CA . ILE A 1 207 ? 10.111 4.053 -0.507 1.00 86.62 207 ILE A CA 1
ATOM 1591 C C . ILE A 1 207 ? 10.957 3.744 -1.741 1.00 86.62 207 ILE A C 1
ATOM 1593 O O . ILE A 1 207 ? 10.432 3.475 -2.822 1.00 86.62 207 ILE A O 1
ATOM 1597 N N . VAL A 1 208 ? 12.275 3.737 -1.557 1.00 87.56 208 VAL A N 1
ATOM 1598 C CA . VAL A 1 208 ? 13.236 3.273 -2.557 1.00 87.56 208 VAL A CA 1
ATOM 1599 C C . VAL A 1 208 ? 13.716 1.871 -2.171 1.00 87.56 208 VAL A C 1
ATOM 1601 O O . VAL A 1 208 ? 14.115 1.663 -1.021 1.00 87.56 208 VAL A O 1
ATOM 1604 N N . PRO A 1 209 ? 13.682 0.890 -3.093 1.00 87.81 209 PRO A N 1
ATOM 1605 C CA . PRO A 1 209 ? 14.233 -0.439 -2.858 1.00 87.81 209 PRO A CA 1
ATOM 1606 C C . PRO A 1 209 ? 15.712 -0.392 -2.456 1.00 87.81 209 PRO A C 1
ATOM 1608 O O . PRO A 1 209 ? 16.436 0.510 -2.880 1.00 87.81 209 PRO A O 1
ATOM 1611 N N . PRO A 1 210 ? 16.178 -1.355 -1.647 1.00 87.81 210 PRO A N 1
ATOM 1612 C CA . PRO A 1 210 ? 17.535 -1.328 -1.133 1.00 87.81 210 PRO A CA 1
ATOM 1613 C C . PRO A 1 210 ? 18.551 -1.475 -2.271 1.00 87.81 210 PRO A C 1
ATOM 1615 O O . PRO A 1 210 ? 18.292 -2.137 -3.283 1.00 87.81 210 PRO A O 1
ATOM 1618 N N . LYS A 1 211 ? 19.725 -0.877 -2.071 1.00 87.44 211 LYS A N 1
ATOM 1619 C CA . LYS A 1 211 ? 20.890 -1.003 -2.952 1.00 87.44 211 LYS A CA 1
ATOM 1620 C C . LYS A 1 211 ? 22.018 -1.745 -2.236 1.00 87.44 211 LYS A C 1
ATOM 1622 O O . LYS A 1 211 ? 22.096 -1.729 -1.005 1.00 87.44 211 LYS A O 1
ATOM 1627 N N . ASP A 1 212 ? 22.853 -2.436 -2.997 1.00 86.50 212 ASP A N 1
ATOM 1628 C CA . ASP A 1 212 ? 24.065 -3.082 -2.504 1.00 86.50 212 ASP A CA 1
ATOM 1629 C C . ASP A 1 212 ? 25.196 -2.058 -2.274 1.00 86.50 212 ASP A C 1
ATOM 1631 O O . ASP A 1 212 ? 25.039 -0.854 -2.492 1.00 86.50 212 ASP A O 1
ATOM 1635 N N . GLU A 1 213 ? 26.363 -2.530 -1.829 1.00 88.31 213 GLU A N 1
ATOM 1636 C CA . GLU A 1 213 ? 27.537 -1.677 -1.576 1.00 88.31 213 GLU A CA 1
ATOM 1637 C C . GLU A 1 213 ? 28.062 -0.962 -2.837 1.00 88.31 213 GLU A C 1
ATOM 1639 O O . GLU A 1 213 ? 28.791 0.025 -2.727 1.00 88.31 213 GLU A O 1
ATOM 1644 N N . ASN A 1 214 ? 27.687 -1.437 -4.028 1.00 89.56 214 ASN A N 1
ATOM 1645 C CA . ASN A 1 214 ? 28.054 -0.846 -5.312 1.00 89.56 214 ASN A CA 1
ATOM 1646 C C . ASN A 1 214 ? 27.012 0.171 -5.809 1.00 89.56 214 ASN A C 1
ATOM 1648 O O . ASN A 1 214 ? 27.247 0.831 -6.821 1.00 89.56 214 ASN A O 1
ATOM 1652 N N . GLY A 1 215 ? 25.886 0.325 -5.103 1.00 87.44 215 GLY A N 1
ATOM 1653 C CA . GLY A 1 215 ? 24.776 1.187 -5.503 1.00 87.44 215 GLY A CA 1
ATOM 1654 C C . GLY A 1 215 ? 23.808 0.539 -6.498 1.00 87.44 215 GLY A C 1
ATOM 1655 O O . GLY A 1 215 ? 22.954 1.241 -7.044 1.00 87.44 215 GLY A O 1
ATOM 1656 N N . GLU A 1 216 ? 23.915 -0.771 -6.720 1.00 87.31 216 GLU A N 1
ATOM 1657 C CA . GLU A 1 216 ? 23.021 -1.540 -7.584 1.00 87.31 216 GLU A CA 1
ATOM 1658 C C . GLU A 1 216 ? 21.826 -2.051 -6.784 1.00 87.31 216 GLU A C 1
ATOM 1660 O O . GLU A 1 216 ? 21.946 -2.441 -5.623 1.00 87.31 216 GLU A O 1
ATOM 1665 N N . PHE A 1 217 ? 20.645 -2.066 -7.392 1.00 88.31 217 PHE A N 1
ATOM 1666 C CA . PHE A 1 217 ? 19.473 -2.612 -6.724 1.00 88.31 217 PHE A CA 1
ATOM 1667 C C . PHE A 1 217 ? 19.541 -4.137 -6.606 1.00 88.31 217 PHE A C 1
ATOM 1669 O O . PHE A 1 217 ? 20.016 -4.825 -7.511 1.00 88.31 217 PHE A O 1
ATOM 1676 N N . TYR A 1 218 ? 18.974 -4.680 -5.527 1.00 85.06 218 TYR A N 1
ATOM 1677 C CA . TYR A 1 218 ? 18.821 -6.127 -5.397 1.00 85.06 218 TYR A CA 1
ATOM 1678 C C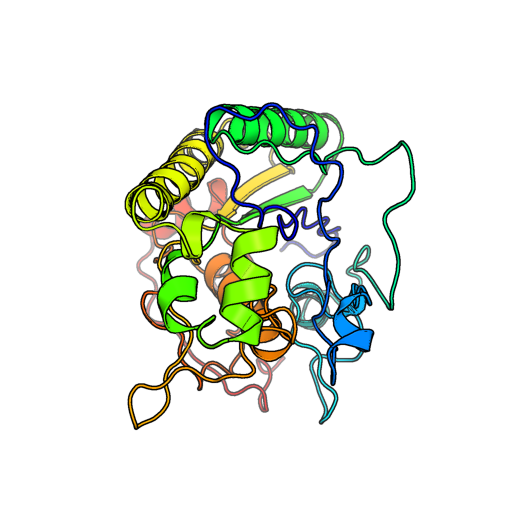 . TYR A 1 218 ? 17.855 -6.667 -6.472 1.00 85.06 218 TYR A C 1
ATOM 1680 O O . TYR A 1 218 ? 16.689 -6.259 -6.513 1.00 85.06 218 TYR A O 1
ATOM 1688 N N . PRO A 1 219 ? 18.302 -7.587 -7.348 1.00 77.81 219 PRO A N 1
ATOM 1689 C CA . PRO A 1 219 ? 17.515 -8.027 -8.502 1.00 77.81 219 PRO A CA 1
ATOM 1690 C C . PRO A 1 219 ? 16.306 -8.890 -8.119 1.00 77.81 219 PRO A C 1
ATOM 1692 O O . PRO A 1 219 ? 15.371 -9.018 -8.902 1.00 77.81 219 PRO A O 1
ATOM 1695 N N . ASP A 1 220 ? 16.300 -9.471 -6.918 1.00 85.88 220 ASP A N 1
ATOM 1696 C CA . ASP A 1 220 ? 15.208 -10.278 -6.371 1.00 85.88 220 ASP A CA 1
ATOM 1697 C C . ASP A 1 220 ? 14.133 -9.438 -5.663 1.00 85.88 220 ASP A C 1
ATOM 1699 O O . ASP A 1 220 ? 13.232 -9.990 -5.029 1.00 85.88 220 ASP A O 1
ATOM 1703 N N . PHE A 1 221 ? 14.195 -8.106 -5.769 1.00 87.31 221 PHE A N 1
ATOM 1704 C CA . PHE A 1 221 ? 13.146 -7.223 -5.264 1.00 87.31 221 PHE A CA 1
ATOM 1705 C C . PHE A 1 221 ? 11.881 -7.263 -6.138 1.00 87.31 221 PHE A C 1
ATOM 1707 O O . PHE A 1 221 ? 10.767 -7.079 -5.639 1.00 87.31 221 PHE A O 1
ATOM 1714 N N . LEU A 1 222 ? 12.039 -7.555 -7.432 1.00 88.38 222 LEU A N 1
ATOM 1715 C CA . LEU A 1 222 ? 10.948 -7.762 -8.383 1.00 88.38 222 LEU A CA 1
ATOM 1716 C C . LEU A 1 222 ? 10.838 -9.239 -8.764 1.00 88.38 222 LEU A C 1
ATOM 1718 O O . LEU A 1 222 ? 11.809 -9.992 -8.737 1.00 88.38 222 LEU A O 1
ATOM 1722 N N . SER A 1 223 ? 9.630 -9.658 -9.126 1.00 87.25 223 SER A N 1
ATOM 1723 C CA . SER A 1 223 ? 9.380 -10.965 -9.717 1.00 87.25 223 SER A CA 1
ATOM 1724 C C . SER A 1 223 ? 9.950 -11.030 -11.137 1.00 87.25 223 SER A C 1
ATOM 1726 O O . SER A 1 223 ? 10.366 -10.031 -11.725 1.00 87.25 223 SER A O 1
ATOM 1728 N N . TYR A 1 224 ? 9.918 -12.218 -11.734 1.00 86.25 224 TYR A N 1
ATOM 1729 C CA . TYR A 1 224 ? 10.429 -12.466 -13.083 1.00 86.25 224 TYR A CA 1
ATOM 1730 C C . TYR A 1 224 ? 9.662 -11.717 -14.190 1.00 86.25 224 TYR A C 1
ATOM 1732 O O . TYR A 1 224 ? 10.107 -11.728 -15.333 1.00 86.25 224 TYR A O 1
ATOM 1740 N N . ASP A 1 225 ? 8.538 -11.057 -13.883 1.00 81.00 225 ASP A N 1
ATOM 1741 C CA . ASP A 1 225 ? 7.884 -10.112 -14.802 1.00 81.00 225 ASP A CA 1
ATOM 1742 C C . ASP A 1 225 ? 8.473 -8.699 -14.802 1.00 81.00 225 ASP A C 1
ATOM 1744 O O . ASP A 1 225 ? 7.978 -7.829 -15.522 1.00 81.00 225 ASP A O 1
ATOM 1748 N N . CYS A 1 226 ? 9.526 -8.486 -14.013 1.00 85.25 226 CYS A N 1
ATOM 1749 C CA . CYS A 1 226 ? 10.213 -7.217 -13.840 1.00 85.25 226 CYS A CA 1
ATOM 1750 C C . CYS A 1 226 ? 9.316 -6.107 -13.277 1.00 85.25 226 CYS A C 1
ATOM 1752 O O . CYS A 1 226 ? 9.590 -4.933 -13.501 1.00 85.25 226 CYS A O 1
ATOM 1754 N N . PHE A 1 227 ? 8.225 -6.437 -12.582 1.00 84.12 227 PHE A N 1
ATOM 1755 C CA . PHE A 1 227 ? 7.242 -5.434 -12.195 1.00 84.12 227 PHE A CA 1
ATOM 1756 C C . PHE A 1 227 ? 6.581 -5.679 -10.847 1.00 84.12 227 PHE A C 1
ATOM 1758 O O . PHE A 1 227 ? 6.563 -4.780 -10.005 1.00 84.12 227 PHE A O 1
ATOM 1765 N N . HIS A 1 228 ? 6.033 -6.872 -10.625 1.00 86.00 228 HIS A N 1
ATOM 1766 C CA . HIS A 1 228 ? 5.405 -7.168 -9.348 1.00 86.00 228 HIS A CA 1
ATOM 1767 C C . HIS A 1 228 ? 6.481 -7.375 -8.280 1.00 86.00 228 HIS A C 1
ATOM 1769 O O . HIS A 1 228 ? 7.515 -7.980 -8.567 1.00 86.00 228 HIS A O 1
ATOM 1775 N N . PRO A 1 229 ? 6.260 -6.907 -7.043 1.00 88.00 229 PRO A N 1
ATOM 1776 C CA . PRO A 1 229 ? 7.199 -7.136 -5.956 1.00 88.00 229 PRO A CA 1
ATOM 1777 C C . PRO A 1 229 ? 7.367 -8.640 -5.681 1.00 88.00 229 PRO A C 1
ATOM 1779 O O . PRO A 1 229 ? 6.390 -9.385 -5.594 1.00 88.00 229 PRO A O 1
ATOM 1782 N N . ALA A 1 230 ? 8.605 -9.100 -5.525 1.00 89.38 230 ALA A N 1
ATOM 1783 C CA . ALA A 1 230 ? 8.897 -10.480 -5.136 1.00 89.38 230 ALA A CA 1
ATOM 1784 C C . ALA A 1 230 ? 8.860 -10.656 -3.607 1.00 89.38 230 ALA A C 1
ATOM 1786 O O . ALA A 1 230 ? 8.622 -9.710 -2.848 1.00 89.38 230 ALA A O 1
ATOM 1787 N N . ARG A 1 231 ? 9.100 -11.886 -3.130 1.00 88.38 231 ARG A N 1
ATOM 1788 C CA . ARG A 1 231 ? 9.155 -12.227 -1.694 1.00 88.38 231 ARG A CA 1
ATOM 1789 C C . ARG A 1 231 ? 9.920 -11.213 -0.828 1.00 88.38 231 ARG A C 1
ATOM 1791 O O . ARG A 1 231 ? 9.332 -10.793 0.168 1.00 88.38 231 ARG A O 1
ATOM 1798 N N . PRO A 1 232 ? 11.164 -10.799 -1.143 1.00 87.75 232 PRO A N 1
ATOM 1799 C CA . PRO A 1 232 ? 11.896 -9.840 -0.311 1.00 87.75 232 PRO A CA 1
ATOM 1800 C C . PRO A 1 232 ? 11.158 -8.506 -0.140 1.00 87.75 232 PRO A C 1
ATOM 1802 O O . PRO A 1 232 ? 11.016 -8.015 0.980 1.00 87.75 232 PRO A O 1
ATOM 1805 N N . ALA A 1 233 ? 10.600 -7.967 -1.227 1.00 88.31 233 ALA A N 1
ATOM 1806 C CA . ALA A 1 233 ? 9.818 -6.735 -1.202 1.00 88.31 233 ALA A CA 1
ATOM 1807 C C . ALA A 1 233 ? 8.505 -6.894 -0.418 1.00 88.31 233 ALA A C 1
ATOM 1809 O O . ALA A 1 233 ? 8.148 -6.034 0.384 1.00 88.31 233 ALA A O 1
ATOM 1810 N N . HIS A 1 234 ? 7.816 -8.028 -0.568 1.00 89.44 234 HIS A N 1
ATOM 1811 C CA . HIS A 1 234 ? 6.634 -8.344 0.237 1.00 89.44 234 HIS A CA 1
ATOM 1812 C C . HIS A 1 234 ? 6.955 -8.378 1.740 1.00 89.44 234 HIS A C 1
ATOM 1814 O O . HIS A 1 234 ? 6.273 -7.743 2.545 1.00 89.44 234 HIS A O 1
ATOM 1820 N N . GLN A 1 235 ? 8.019 -9.076 2.139 1.00 87.94 235 GLN A N 1
ATOM 1821 C CA . GLN A 1 235 ? 8.426 -9.133 3.547 1.00 87.94 235 GLN A CA 1
ATOM 1822 C C . GLN A 1 235 ? 8.707 -7.734 4.096 1.00 87.94 235 GLN A C 1
ATOM 1824 O O . GLN A 1 235 ? 8.241 -7.380 5.180 1.00 87.94 235 GLN A O 1
ATOM 1829 N N . MET A 1 236 ? 9.425 -6.930 3.315 1.00 87.88 236 MET A N 1
ATOM 1830 C CA . MET A 1 236 ? 9.727 -5.545 3.629 1.00 87.88 236 MET A CA 1
ATOM 1831 C C . MET A 1 236 ? 8.454 -4.721 3.858 1.00 87.88 236 MET A C 1
ATOM 1833 O O . MET A 1 236 ? 8.293 -4.129 4.923 1.00 87.88 236 MET A O 1
ATOM 1837 N N . PHE A 1 237 ? 7.509 -4.732 2.917 1.00 89.06 237 PHE A N 1
ATOM 1838 C CA . PHE A 1 237 ? 6.265 -3.964 3.030 1.00 89.06 237 PHE A CA 1
ATOM 1839 C C . PHE A 1 237 ? 5.443 -4.345 4.267 1.00 89.06 237 PHE A C 1
ATOM 1841 O O . PHE A 1 237 ? 4.880 -3.471 4.928 1.00 89.06 237 PHE A O 1
ATOM 1848 N N . ALA A 1 238 ? 5.422 -5.628 4.641 1.00 88.12 238 ALA A N 1
ATOM 1849 C CA . ALA A 1 238 ? 4.757 -6.078 5.861 1.00 88.12 238 ALA A CA 1
ATOM 1850 C C . ALA A 1 238 ? 5.378 -5.472 7.132 1.00 88.12 238 ALA A C 1
ATOM 1852 O O . ALA A 1 238 ? 4.648 -5.035 8.023 1.00 88.12 238 ALA A O 1
ATOM 1853 N N . MET A 1 239 ? 6.712 -5.431 7.213 1.00 87.00 239 MET A N 1
ATOM 1854 C CA . MET A 1 239 ? 7.433 -4.875 8.364 1.00 87.00 239 MET A CA 1
ATOM 1855 C C . MET A 1 239 ? 7.276 -3.353 8.448 1.00 87.00 239 MET A C 1
ATOM 1857 O O . MET A 1 239 ? 6.963 -2.820 9.511 1.00 87.00 239 MET A O 1
ATOM 1861 N N . TYR A 1 240 ? 7.367 -2.657 7.316 1.00 88.25 240 TYR A N 1
ATOM 1862 C CA . TYR A 1 240 ? 7.171 -1.211 7.275 1.00 88.25 240 TYR A CA 1
ATOM 1863 C C . TYR A 1 240 ? 5.732 -0.790 7.601 1.00 88.25 240 TYR A C 1
ATOM 1865 O O . TYR A 1 240 ? 5.533 0.198 8.314 1.00 88.25 240 TYR A O 1
ATOM 1873 N N . LEU A 1 241 ? 4.723 -1.547 7.152 1.00 89.12 241 LEU A N 1
ATOM 1874 C CA . LEU A 1 241 ? 3.339 -1.306 7.564 1.00 89.12 241 LEU A CA 1
ATOM 1875 C C . LEU A 1 241 ? 3.169 -1.547 9.064 1.00 89.12 241 LEU A C 1
ATOM 1877 O O . LEU A 1 241 ? 2.502 -0.761 9.737 1.00 89.12 241 LEU A O 1
ATOM 1881 N N . TRP A 1 242 ? 3.772 -2.609 9.597 1.00 88.19 242 TRP A N 1
ATOM 1882 C CA . TRP A 1 242 ? 3.740 -2.893 11.026 1.00 88.19 242 TRP A CA 1
ATOM 1883 C C . TRP A 1 242 ? 4.297 -1.723 11.847 1.00 88.19 242 TRP A C 1
ATOM 1885 O O . TRP A 1 242 ? 3.603 -1.182 12.709 1.00 88.19 242 TRP A O 1
ATOM 1895 N N . ASP A 1 243 ? 5.491 -1.247 11.509 1.00 87.25 243 ASP A N 1
ATOM 1896 C CA . ASP A 1 243 ? 6.113 -0.097 12.164 1.00 87.25 243 ASP A CA 1
ATOM 1897 C C . ASP A 1 243 ? 5.283 1.187 12.014 1.00 87.25 243 ASP A C 1
ATOM 1899 O O . ASP A 1 243 ? 5.129 1.966 12.966 1.00 87.25 243 ASP A O 1
ATOM 1903 N N . ALA A 1 244 ? 4.679 1.397 10.842 1.00 87.81 244 ALA A N 1
ATOM 1904 C CA . ALA A 1 244 ? 3.776 2.516 10.614 1.00 87.81 244 ALA A CA 1
ATOM 1905 C C . ALA A 1 244 ? 2.521 2.425 11.498 1.00 87.81 244 ALA A C 1
ATOM 1907 O O . ALA A 1 244 ? 2.072 3.439 12.035 1.00 87.81 244 ALA A O 1
ATOM 1908 N N . MET A 1 245 ? 1.968 1.230 11.725 1.00 87.94 245 MET A N 1
ATOM 1909 C CA . MET A 1 245 ? 0.834 1.006 12.631 1.00 87.94 245 MET A CA 1
ATOM 1910 C C . MET A 1 245 ? 1.184 1.280 14.102 1.00 87.94 245 MET A C 1
ATOM 1912 O O . MET A 1 245 ? 0.309 1.705 14.863 1.00 87.94 245 MET A O 1
ATOM 1916 N N . LEU A 1 246 ? 2.454 1.116 14.482 1.00 86.50 246 LEU A N 1
ATOM 1917 C CA . LEU A 1 246 ? 2.984 1.439 15.812 1.00 86.50 246 LEU A CA 1
ATOM 1918 C C . LEU A 1 246 ? 3.433 2.902 15.969 1.00 86.50 246 LEU A C 1
ATOM 1920 O O . LEU A 1 246 ? 3.896 3.286 17.042 1.00 86.50 246 LEU A O 1
ATOM 1924 N N . THR A 1 247 ? 3.275 3.729 14.936 1.00 86.56 247 THR A N 1
ATOM 1925 C CA . THR A 1 247 ? 3.647 5.151 14.959 1.00 86.56 247 THR A CA 1
ATOM 1926 C C . THR A 1 247 ? 2.394 6.036 15.057 1.00 86.56 247 THR A C 1
ATOM 1928 O O . THR A 1 247 ? 1.442 5.805 14.298 1.00 86.56 247 THR A O 1
ATOM 1931 N N . PRO A 1 248 ? 2.350 7.059 15.936 1.00 88.19 248 PRO A N 1
ATOM 1932 C CA . PRO A 1 248 ? 1.211 7.972 16.040 1.00 88.19 248 PRO A CA 1
ATOM 1933 C C . PRO A 1 248 ? 0.812 8.605 14.701 1.00 88.19 248 PRO A C 1
ATOM 1935 O O . PRO A 1 248 ? 1.655 8.982 13.887 1.00 88.19 248 PRO A O 1
ATOM 1938 N N . VAL A 1 249 ? -0.494 8.756 14.468 1.00 86.69 249 VAL A N 1
ATOM 1939 C CA . VAL A 1 249 ? -1.015 9.563 13.354 1.00 86.69 249 VAL A CA 1
ATOM 1940 C C . VAL A 1 249 ? -0.554 11.012 13.540 1.00 86.69 249 VAL A C 1
ATOM 1942 O O . VAL A 1 249 ? -0.767 11.591 14.605 1.00 86.69 249 VAL A O 1
ATOM 1945 N N . GLY A 1 250 ? 0.073 11.575 12.505 1.00 85.19 250 GLY A N 1
ATOM 1946 C CA . GLY A 1 250 ? 0.748 12.879 12.532 1.00 85.19 250 GLY A CA 1
ATOM 1947 C C . GLY A 1 250 ? 2.273 12.791 12.674 1.00 85.19 250 GLY A C 1
ATOM 1948 O O . GLY A 1 250 ? 2.962 13.733 12.303 1.00 85.19 250 GLY A O 1
ATOM 1949 N N . GLU A 1 251 ? 2.802 11.655 13.137 1.00 87.00 251 GLU A N 1
ATOM 1950 C CA . GLU A 1 251 ? 4.249 11.386 13.238 1.00 87.00 251 GLU A CA 1
ATOM 1951 C C . GLU A 1 251 ? 4.724 10.307 12.252 1.00 87.00 251 GLU A C 1
ATOM 1953 O O . GLU A 1 251 ? 5.899 9.946 12.232 1.00 87.00 251 GLU A O 1
ATOM 1958 N N . LYS A 1 252 ? 3.815 9.761 11.435 1.00 86.69 252 LYS A N 1
ATOM 1959 C CA . LYS A 1 252 ? 4.159 8.773 10.408 1.00 86.69 252 LYS A CA 1
ATOM 1960 C C . LYS A 1 252 ? 5.074 9.424 9.370 1.00 86.69 252 LYS A C 1
ATOM 1962 O O . LYS A 1 252 ? 4.690 10.407 8.742 1.00 86.69 252 LYS A O 1
ATOM 1967 N N . THR A 1 253 ? 6.263 8.866 9.189 1.00 79.19 253 THR A N 1
ATOM 1968 C CA . THR A 1 253 ? 7.241 9.320 8.198 1.00 79.19 253 THR A CA 1
ATOM 1969 C C . THR A 1 253 ? 7.044 8.607 6.866 1.00 79.19 253 THR A C 1
ATOM 1971 O O . THR A 1 253 ? 6.477 7.512 6.811 1.00 79.19 253 THR A O 1
ATOM 1974 N N . TYR A 1 254 ? 7.547 9.215 5.795 1.00 82.19 254 TYR A N 1
ATOM 1975 C CA . TYR A 1 254 ? 7.844 8.497 4.560 1.00 82.19 254 TYR A CA 1
ATOM 1976 C C . TYR A 1 254 ? 9.213 7.835 4.725 1.00 82.19 254 TYR A C 1
ATOM 1978 O O . TYR A 1 254 ? 10.120 8.435 5.303 1.00 82.19 254 TYR A O 1
ATOM 1986 N N . TRP A 1 255 ? 9.353 6.591 4.286 1.00 74.56 255 TRP A N 1
ATOM 1987 C CA . TRP A 1 255 ? 10.652 5.924 4.270 1.00 74.56 255 TRP A CA 1
ATOM 1988 C C . TRP A 1 255 ? 11.329 6.259 2.951 1.00 74.56 255 TRP A C 1
ATOM 1990 O O . TRP A 1 255 ? 10.735 5.987 1.919 1.00 74.56 255 TRP A O 1
ATOM 2000 N N . GLU A 1 256 ? 12.504 6.885 2.984 1.00 71.50 256 GLU A N 1
ATOM 2001 C CA . GLU A 1 256 ? 13.201 7.324 1.765 1.00 71.50 256 GLU A CA 1
ATOM 2002 C C . GLU A 1 256 ? 14.080 6.207 1.191 1.00 71.50 256 GLU A C 1
ATOM 2004 O O . GLU A 1 256 ? 14.025 5.931 0.002 1.00 71.50 256 GLU A O 1
ATOM 2009 N N . GLU A 1 257 ? 14.817 5.489 2.038 1.00 73.19 257 GLU A N 1
ATOM 2010 C CA . GLU A 1 257 ? 15.596 4.318 1.630 1.00 73.19 257 GLU A CA 1
ATOM 2011 C C . GLU A 1 257 ? 15.207 3.120 2.487 1.00 73.19 257 GLU A C 1
ATOM 2013 O O . GLU A 1 257 ? 15.181 3.190 3.722 1.00 73.19 257 GLU A O 1
ATOM 2018 N N . ALA A 1 258 ? 14.872 2.016 1.824 1.00 76.38 258 ALA A N 1
ATOM 2019 C CA . ALA A 1 258 ? 14.622 0.775 2.517 1.00 76.38 258 ALA A CA 1
ATOM 2020 C C . ALA A 1 258 ? 15.922 0.219 3.105 1.00 76.38 258 ALA A C 1
ATOM 2022 O O . ALA A 1 258 ? 16.913 0.050 2.396 1.00 76.38 258 ALA A O 1
ATOM 2023 N N . ASP A 1 259 ? 15.902 -0.116 4.392 1.00 75.00 259 ASP A N 1
ATOM 2024 C CA . ASP A 1 259 ? 17.047 -0.724 5.057 1.00 75.00 259 ASP A CA 1
ATOM 2025 C C . ASP A 1 259 ? 17.065 -2.234 4.746 1.00 75.00 259 ASP A C 1
ATOM 2027 O O . ASP A 1 259 ? 16.161 -2.959 5.179 1.00 75.00 259 ASP A O 1
ATOM 2031 N N . PRO A 1 260 ? 18.076 -2.749 4.016 1.00 68.88 260 PRO A N 1
ATOM 2032 C CA . PRO A 1 260 ? 18.190 -4.181 3.731 1.00 68.88 260 PRO A CA 1
ATOM 2033 C C . PRO A 1 260 ? 18.370 -5.019 5.006 1.00 68.88 260 PRO A C 1
ATOM 2035 O O . PRO A 1 260 ? 18.083 -6.216 5.008 1.00 68.88 260 PRO A O 1
ATOM 2038 N N . ASN A 1 261 ? 18.806 -4.399 6.107 1.00 67.62 261 ASN A N 1
ATOM 2039 C CA . ASN A 1 261 ? 18.939 -5.029 7.414 1.00 67.62 261 ASN A CA 1
ATOM 2040 C C . ASN A 1 261 ? 17.692 -4.880 8.287 1.00 67.62 261 ASN A C 1
ATOM 2042 O O . ASN A 1 261 ? 17.704 -5.395 9.414 1.00 67.62 261 ASN A O 1
ATOM 2046 N N . HIS A 1 262 ? 16.612 -4.267 7.779 1.00 72.75 262 HIS A N 1
ATOM 2047 C CA . HIS A 1 262 ? 15.315 -4.215 8.446 1.00 72.75 262 HIS A CA 1
ATOM 2048 C C . HIS A 1 262 ? 14.688 -5.611 8.472 1.00 72.75 262 HIS A C 1
ATOM 2050 O O . HIS A 1 262 ? 13.779 -5.969 7.736 1.00 72.75 262 HIS A O 1
ATOM 2056 N N . THR A 1 263 ? 15.250 -6.440 9.337 1.00 67.56 263 THR A N 1
ATOM 2057 C CA . THR A 1 263 ? 14.929 -7.845 9.562 1.00 67.56 263 THR A CA 1
ATOM 2058 C C . THR A 1 263 ? 14.362 -8.022 10.964 1.00 67.56 263 THR A C 1
ATOM 2060 O O . THR A 1 263 ? 14.377 -9.124 11.512 1.00 67.56 263 THR A O 1
ATOM 2063 N N . VAL A 1 264 ? 13.922 -6.920 11.573 1.00 68.44 264 VAL A N 1
ATOM 2064 C CA . VAL A 1 264 ? 13.608 -6.803 12.987 1.00 68.44 264 VAL A CA 1
ATOM 2065 C C . VAL A 1 264 ? 12.209 -6.224 13.143 1.00 68.44 264 VAL A C 1
ATOM 2067 O O . VAL A 1 264 ? 11.935 -5.134 12.664 1.00 68.44 264 VAL A O 1
ATOM 2070 N N . ILE A 1 265 ? 11.322 -6.953 13.820 1.00 74.56 265 ILE A N 1
ATOM 2071 C CA . ILE A 1 265 ? 9.940 -6.518 14.046 1.00 74.56 265 ILE A CA 1
ATOM 2072 C C . ILE A 1 265 ? 9.874 -5.717 15.340 1.00 74.56 265 ILE A C 1
ATOM 2074 O O . ILE A 1 265 ? 10.247 -6.214 16.404 1.00 74.56 265 ILE A O 1
ATOM 2078 N N . THR A 1 266 ? 9.351 -4.495 15.261 1.00 74.69 266 THR A N 1
ATOM 2079 C CA . THR A 1 266 ? 9.171 -3.640 16.435 1.00 74.69 266 THR A CA 1
ATOM 2080 C C . THR A 1 266 ? 8.126 -4.214 17.397 1.00 74.69 266 THR A C 1
ATOM 2082 O O . THR A 1 266 ? 7.026 -4.611 17.006 1.00 74.69 266 THR A O 1
ATOM 2085 N N . CYS A 1 267 ? 8.452 -4.218 18.689 1.00 75.75 267 CYS A N 1
ATOM 2086 C CA . CYS A 1 267 ? 7.566 -4.664 19.759 1.00 75.75 267 CYS A CA 1
ATOM 2087 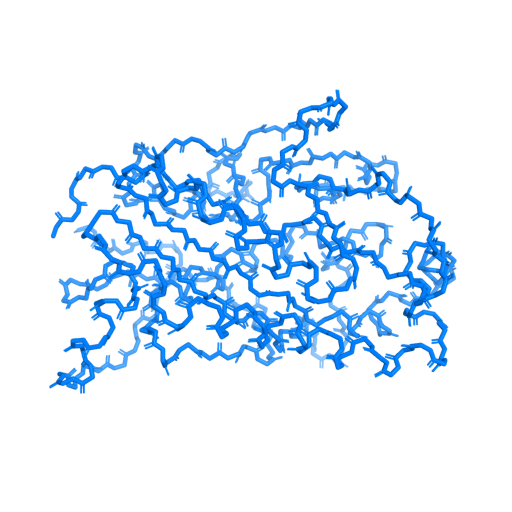C C . CYS A 1 267 ? 6.687 -3.519 20.295 1.00 75.75 267 CYS A C 1
ATOM 2089 O O . CYS A 1 267 ? 7.209 -2.453 20.634 1.00 75.75 267 CYS A O 1
ATOM 2091 N N . PRO A 1 268 ? 5.372 -3.733 20.467 1.00 70.88 268 PRO A N 1
ATOM 2092 C CA . PRO A 1 268 ? 4.499 -2.779 21.151 1.00 70.88 268 PRO A CA 1
ATOM 2093 C C . PRO A 1 268 ? 4.895 -2.585 22.621 1.00 70.88 268 PRO A C 1
ATOM 2095 O O . PRO A 1 268 ? 5.350 -3.518 23.281 1.00 70.88 268 PRO A O 1
ATOM 2098 N N . ARG A 1 269 ? 4.720 -1.365 23.143 1.00 69.19 269 ARG A N 1
ATOM 2099 C CA . ARG A 1 269 ? 5.142 -0.977 24.502 1.00 69.19 269 ARG A CA 1
ATOM 2100 C C . ARG A 1 269 ? 4.008 -1.127 25.514 1.00 69.19 269 ARG A C 1
ATOM 2102 O O . ARG A 1 269 ? 2.864 -0.816 25.200 1.00 69.19 269 ARG A O 1
ATOM 2109 N N . GLU A 1 270 ? 4.341 -1.461 26.760 1.00 65.50 270 GLU A N 1
ATOM 2110 C CA . GLU A 1 270 ? 3.370 -1.621 27.860 1.00 65.50 270 GLU A CA 1
ATOM 2111 C C . GLU A 1 270 ? 2.566 -0.333 28.163 1.00 65.50 270 GLU A C 1
ATOM 2113 O O . GLU A 1 270 ? 1.415 -0.398 28.591 1.00 65.50 270 GLU A O 1
ATOM 2118 N N . GLY A 1 271 ? 3.134 0.844 27.867 1.00 63.34 271 GLY A N 1
ATOM 2119 C CA . GLY A 1 271 ? 2.501 2.159 28.054 1.00 63.34 271 GLY A CA 1
ATOM 2120 C C . GLY A 1 271 ? 1.892 2.800 26.799 1.00 63.34 271 GLY A C 1
ATOM 2121 O O . GLY A 1 271 ? 1.482 3.957 26.866 1.00 63.34 271 GLY A O 1
ATOM 2122 N N . ALA A 1 272 ? 1.851 2.105 25.657 1.00 64.62 272 ALA A N 1
ATOM 2123 C CA . ALA A 1 272 ? 1.344 2.651 24.395 1.00 64.62 272 ALA A CA 1
ATOM 2124 C C . ALA A 1 272 ? 0.168 1.823 23.844 1.00 64.62 272 ALA A C 1
ATOM 2126 O O . ALA A 1 272 ? 0.086 0.617 24.094 1.00 64.62 272 ALA A O 1
ATOM 2127 N N . PRO A 1 273 ? -0.757 2.432 23.075 1.00 60.38 273 PRO A N 1
ATOM 2128 C CA . PRO A 1 273 ? -1.703 1.668 22.277 1.00 60.38 273 PRO A CA 1
ATOM 2129 C C . PRO A 1 273 ? -0.966 0.701 21.349 1.00 60.38 273 PRO A C 1
ATOM 2131 O O . PRO A 1 273 ? 0.042 1.053 20.747 1.00 60.38 273 PRO A O 1
ATOM 2134 N N . TYR A 1 274 ? -1.510 -0.506 21.209 1.00 67.56 274 TYR A N 1
ATOM 2135 C CA . TYR A 1 274 ? -0.937 -1.530 20.342 1.00 67.56 274 TYR A CA 1
ATOM 2136 C C . TYR A 1 274 ? -0.981 -1.129 18.858 1.00 67.56 274 TYR A C 1
ATOM 2138 O O . TYR A 1 274 ? -0.080 -1.483 18.122 1.00 67.56 274 TYR A O 1
ATOM 2146 N N . ILE A 1 275 ? -1.997 -0.373 18.419 1.00 82.94 275 ILE A N 1
ATOM 2147 C CA . ILE A 1 275 ? -2.056 0.246 17.086 1.00 82.94 275 ILE A CA 1
ATOM 2148 C C . ILE A 1 275 ? -2.575 1.680 17.228 1.00 82.94 275 ILE A C 1
ATOM 2150 O O . ILE A 1 275 ? -3.564 1.933 17.929 1.00 82.94 275 ILE A O 1
ATOM 2154 N N . TYR A 1 276 ? -1.917 2.621 16.556 1.00 85.94 276 TYR A N 1
ATOM 2155 C CA . TYR A 1 276 ? -2.299 4.028 16.562 1.00 85.94 276 TYR A CA 1
ATOM 2156 C C . TYR A 1 276 ? -3.393 4.346 15.540 1.00 85.94 276 TYR A C 1
ATOM 2158 O O . TYR A 1 276 ? -3.382 3.866 14.408 1.00 85.94 276 TYR A O 1
ATOM 2166 N N . THR A 1 277 ? -4.327 5.197 15.958 1.00 86.88 277 THR A N 1
ATOM 2167 C CA . THR A 1 277 ? -5.485 5.667 15.190 1.00 86.88 277 THR A CA 1
ATOM 2168 C C . THR A 1 277 ? -5.612 7.182 15.299 1.00 86.88 277 THR A C 1
ATOM 2170 O O . THR A 1 277 ? -4.983 7.802 16.165 1.00 86.88 277 THR A O 1
ATOM 2173 N N . ASN A 1 278 ? -6.460 7.792 14.470 1.00 82.44 278 ASN A N 1
ATOM 2174 C CA . ASN A 1 278 ? -6.743 9.230 14.539 1.00 82.44 278 ASN A CA 1
ATOM 2175 C C . ASN A 1 278 ? -7.197 9.655 15.947 1.00 82.44 278 ASN A C 1
ATOM 2177 O O . ASN A 1 278 ? -6.790 10.700 16.462 1.00 82.44 278 ASN A O 1
ATOM 2181 N N . LEU A 1 279 ? -7.997 8.810 16.605 1.00 82.44 279 LEU A N 1
ATOM 2182 C CA . LEU A 1 279 ? -8.577 9.078 17.921 1.00 82.44 279 LEU A CA 1
ATOM 2183 C C . LEU A 1 279 ? -7.568 8.958 19.073 1.00 82.44 279 LEU A C 1
ATOM 2185 O O . LEU A 1 279 ? -7.614 9.756 20.013 1.00 82.44 279 LEU A O 1
ATOM 2189 N N . ASN A 1 280 ? -6.663 7.971 19.034 1.00 84.50 280 ASN A N 1
ATOM 2190 C CA . ASN A 1 280 ? -5.729 7.722 20.140 1.00 84.50 280 ASN A CA 1
ATOM 2191 C C . ASN A 1 280 ? -4.390 8.473 20.001 1.00 84.50 280 ASN A C 1
ATOM 2193 O O . ASN A 1 280 ? -3.757 8.761 21.016 1.00 84.50 280 ASN A O 1
ATOM 2197 N N . SER A 1 281 ? -4.011 8.889 18.789 1.00 81.75 281 SER A N 1
ATOM 2198 C CA . SER A 1 281 ? -2.762 9.627 18.542 1.00 81.75 281 SER A CA 1
ATOM 2199 C C . SER A 1 281 ? -2.828 11.057 19.084 1.00 81.75 281 SER A C 1
ATOM 2201 O O . SER A 1 281 ? -1.899 11.528 19.737 1.00 81.75 281 SER A O 1
ATOM 2203 N N . ARG A 1 282 ? -3.986 11.719 18.947 1.00 67.19 282 ARG A N 1
ATOM 2204 C CA . ARG A 1 282 ? -4.233 13.082 19.462 1.00 67.19 282 ARG A CA 1
ATOM 2205 C C . ARG A 1 282 ? -4.080 13.207 20.984 1.00 67.19 282 ARG A C 1
ATOM 2207 O O . ARG A 1 282 ? -3.868 14.306 21.493 1.00 67.19 282 ARG A O 1
ATOM 2214 N N . ARG A 1 283 ? -4.208 12.101 21.728 1.00 58.53 283 ARG A N 1
ATOM 2215 C CA . ARG A 1 283 ? -4.073 12.083 23.195 1.00 58.53 283 ARG A CA 1
ATOM 2216 C C . ARG A 1 283 ? -2.612 12.040 23.660 1.00 58.53 283 ARG A C 1
ATOM 2218 O O . ARG A 1 283 ? -2.340 12.526 24.752 1.00 58.53 283 ARG A O 1
ATOM 2225 N N . MET A 1 284 ? -1.694 11.525 22.838 1.00 52.66 284 MET A N 1
ATOM 2226 C CA . MET A 1 284 ? -0.290 11.284 23.211 1.00 52.66 284 MET A CA 1
ATOM 2227 C C . MET A 1 284 ? 0.643 12.471 22.943 1.00 52.66 284 MET A C 1
ATOM 2229 O O . MET A 1 284 ? 1.627 12.614 23.656 1.00 52.66 284 MET A O 1
ATOM 2233 N N . VAL A 1 285 ? 0.297 13.395 22.034 1.00 49.59 285 VAL A N 1
ATOM 2234 C CA . VAL A 1 285 ? 1.039 14.668 21.832 1.00 49.59 285 VAL A CA 1
ATOM 2235 C C . VAL A 1 285 ? 1.111 15.511 23.125 1.00 49.59 285 VAL A C 1
ATOM 2237 O O . VAL A 1 285 ? 1.933 16.410 23.256 1.00 49.59 285 VAL A O 1
ATOM 2240 N N . LYS A 1 286 ? 0.277 15.203 24.130 1.00 42.72 286 LYS A N 1
ATOM 2241 C CA . LYS A 1 286 ? 0.302 15.836 25.459 1.00 42.72 286 LYS A CA 1
ATOM 2242 C C . LYS A 1 286 ? 1.212 15.144 26.483 1.00 42.72 286 LYS A C 1
ATOM 2244 O O . LYS A 1 286 ? 1.403 15.691 27.565 1.00 42.72 286 LYS A O 1
ATOM 2249 N N . SER A 1 287 ? 1.764 13.972 26.178 1.00 44.53 287 SER A N 1
ATOM 2250 C CA . SER A 1 287 ? 2.644 13.209 27.066 1.00 44.53 287 SER A CA 1
ATOM 2251 C C . SER A 1 287 ? 3.941 12.881 26.327 1.00 44.53 287 SER A C 1
ATOM 2253 O O . SER A 1 287 ? 3.975 11.939 25.542 1.00 44.53 287 SER A O 1
ATOM 2255 N N . ASN A 1 288 ? 5.001 13.657 26.562 1.00 43.31 288 ASN A N 1
ATOM 2256 C CA . ASN A 1 288 ? 6.353 13.351 26.083 1.00 43.31 288 ASN A CA 1
ATOM 2257 C C . ASN A 1 288 ? 6.735 11.909 26.476 1.00 43.31 288 ASN A C 1
ATOM 2259 O O . ASN A 1 288 ? 6.898 11.638 27.665 1.00 43.31 288 ASN A O 1
ATOM 2263 N N . VAL A 1 289 ? 6.872 10.991 25.512 1.00 50.62 289 VAL A N 1
ATOM 2264 C CA . VAL A 1 289 ? 7.361 9.622 25.756 1.00 50.62 289 VAL A CA 1
ATOM 2265 C C . VAL A 1 289 ? 8.548 9.322 24.839 1.00 50.62 289 VAL A C 1
ATOM 2267 O O . VAL A 1 289 ? 8.483 9.525 23.630 1.00 50.62 289 VAL A O 1
ATOM 2270 N N . ASP A 1 290 ? 9.625 8.828 25.452 1.00 45.19 290 ASP A N 1
ATOM 2271 C CA . ASP A 1 290 ? 10.962 8.620 24.889 1.00 45.19 290 ASP A CA 1
ATOM 2272 C C . ASP A 1 290 ? 11.090 7.538 23.782 1.00 45.19 290 ASP A C 1
ATOM 2274 O O . ASP A 1 290 ? 10.198 6.720 23.520 1.00 45.19 290 ASP A O 1
ATOM 2278 N N . LYS A 1 291 ? 12.259 7.570 23.120 1.00 43.62 291 LYS A N 1
ATOM 2279 C CA . LYS A 1 291 ? 12.677 6.921 21.853 1.00 43.62 291 LYS A CA 1
ATOM 2280 C C . LYS A 1 291 ? 12.558 5.384 21.780 1.00 43.62 291 LYS A C 1
ATOM 2282 O O . LYS A 1 291 ? 12.571 4.696 22.797 1.00 43.62 291 LYS A O 1
ATOM 2287 N N . LYS A 1 292 ? 12.393 4.876 20.540 1.00 44.19 292 LYS A N 1
ATOM 2288 C CA . LYS A 1 292 ? 12.175 3.471 20.100 1.00 44.19 292 LYS A CA 1
ATOM 2289 C C . LYS A 1 292 ? 13.157 2.466 20.736 1.00 44.19 292 LYS A C 1
ATOM 2291 O O . LYS A 1 292 ? 14.311 2.803 20.968 1.00 44.19 292 LYS A O 1
ATOM 2296 N N . THR A 1 293 ? 12.698 1.238 20.995 1.00 41.50 293 THR A N 1
ATOM 2297 C CA . THR A 1 293 ? 13.558 0.101 21.378 1.00 41.50 293 THR A CA 1
ATOM 2298 C C . THR A 1 293 ? 13.423 -0.961 20.292 1.00 41.50 293 THR A C 1
ATOM 2300 O O . THR A 1 293 ? 12.352 -1.539 20.127 1.00 41.50 293 THR A O 1
ATOM 2303 N N . GLU A 1 294 ? 14.484 -1.163 19.520 1.00 41.88 294 GLU A N 1
ATOM 2304 C CA . GLU A 1 294 ? 14.572 -2.190 18.478 1.00 41.88 294 GLU A CA 1
ATOM 2305 C C . GLU A 1 294 ? 14.979 -3.521 19.127 1.00 41.88 294 GLU A C 1
ATOM 2307 O O . GLU A 1 294 ? 15.880 -3.546 19.967 1.00 41.88 294 GLU A O 1
ATOM 2312 N N . VAL A 1 295 ? 14.316 -4.632 18.785 1.00 45.59 295 VAL A N 1
ATOM 2313 C CA . VAL A 1 295 ? 14.629 -5.952 19.362 1.00 45.59 295 VAL A CA 1
ATOM 2314 C C . VAL A 1 295 ? 14.716 -7.001 18.267 1.00 45.59 295 VAL A C 1
ATOM 2316 O O . VAL A 1 295 ? 13.707 -7.315 17.650 1.00 45.59 295 VAL A O 1
ATOM 2319 N N . ASN A 1 296 ? 15.909 -7.568 18.065 1.00 43.84 296 ASN A N 1
ATOM 2320 C CA . ASN A 1 296 ? 16.202 -8.625 17.090 1.00 43.84 296 ASN A CA 1
ATOM 2321 C C . ASN A 1 296 ? 15.146 -9.753 17.111 1.00 43.84 296 ASN A C 1
ATOM 2323 O O . ASN A 1 296 ? 14.836 -10.272 18.181 1.00 43.84 296 ASN A O 1
ATOM 2327 N N . ILE A 1 297 ? 14.661 -10.195 15.937 1.00 46.69 297 ILE A N 1
ATOM 2328 C CA . ILE A 1 297 ? 13.603 -11.222 15.782 1.00 46.69 297 ILE A CA 1
ATOM 2329 C C . ILE A 1 297 ? 13.858 -12.517 16.578 1.00 46.69 297 ILE A C 1
ATOM 2331 O O . ILE A 1 297 ? 12.908 -13.220 16.920 1.00 46.69 297 ILE A O 1
ATOM 2335 N N . ARG A 1 298 ? 15.113 -12.851 16.914 1.00 43.72 298 ARG A N 1
ATOM 2336 C CA . ARG A 1 298 ? 15.423 -14.028 17.749 1.00 43.72 298 ARG A CA 1
ATOM 2337 C C . ARG A 1 298 ? 15.027 -13.880 19.224 1.00 43.72 298 ARG A C 1
ATOM 2339 O O . ARG A 1 298 ? 14.944 -14.889 19.917 1.00 43.72 298 ARG A O 1
ATOM 2346 N N . GLN A 1 299 ? 14.768 -12.668 19.701 1.00 47.81 299 GLN A N 1
ATOM 2347 C CA . GLN A 1 299 ? 14.258 -12.376 21.039 1.00 47.81 299 GLN A CA 1
ATOM 2348 C C . GLN A 1 299 ? 12.910 -11.665 20.894 1.00 47.81 299 GLN A C 1
ATOM 2350 O O . GLN A 1 299 ? 12.824 -10.449 21.004 1.00 47.81 299 GLN A O 1
ATOM 2355 N N . LEU A 1 300 ? 11.841 -12.411 20.602 1.00 55.59 300 LEU A N 1
ATOM 2356 C CA . LEU A 1 300 ? 10.495 -11.832 20.622 1.00 55.59 300 LEU A CA 1
ATOM 2357 C C . LEU A 1 300 ? 10.238 -11.200 21.981 1.00 55.59 300 LEU A C 1
ATOM 2359 O O . LEU A 1 300 ? 10.522 -11.839 22.995 1.00 55.59 300 LEU A O 1
ATOM 2363 N N . CYS A 1 301 ? 9.694 -9.979 21.941 1.00 53.34 301 CYS A N 1
ATOM 2364 C CA . CYS A 1 301 ? 9.201 -9.170 23.054 1.00 53.34 301 CYS A CA 1
ATOM 2365 C C . CYS A 1 301 ? 8.920 -10.064 24.264 1.00 53.34 301 CYS A C 1
ATOM 2367 O O . CYS A 1 301 ? 7.913 -10.776 24.259 1.00 53.34 301 CYS A O 1
ATOM 2369 N N . ASN A 1 302 ? 9.865 -10.135 25.211 1.00 44.09 302 ASN A N 1
ATOM 2370 C CA . ASN A 1 302 ? 9.756 -11.076 26.324 1.00 44.09 302 ASN A CA 1
ATOM 2371 C C . ASN A 1 302 ? 8.370 -10.908 26.962 1.00 44.09 302 ASN A C 1
ATOM 2373 O O . ASN A 1 302 ? 7.982 -9.786 27.290 1.00 44.09 302 ASN A O 1
ATOM 2377 N N . ARG A 1 303 ? 7.628 -12.020 27.015 1.00 47.38 303 ARG A N 1
ATOM 2378 C CA . ARG A 1 303 ? 6.266 -12.107 27.552 1.00 47.38 303 ARG A CA 1
ATOM 2379 C C . ARG A 1 303 ? 6.175 -11.586 28.978 1.00 47.38 303 ARG A C 1
ATOM 2381 O O . ARG A 1 303 ? 7.103 -11.895 29.758 1.00 47.38 303 ARG A O 1
#

Secondary structure (DSSP, 8-state):
---S--------------B--TT-------PPPTTBTTT-SSGGGGG-B-GGG-TTTB--S-SSSTT----HHHHHTTT-TT----B-S------TT-TT----SSHHHHHHHHHHHHHHHHHH-SSEEEEEEPPP--TTHHHHS-SHHHHHHHHHHBHHHH-TTTHHHHHHHHHHHHHHHHHHHHTTTTTTSSSEEEEEE-TTTTPBPPB-TTSPBPGGGB-TTSSSB-HHHHHHHHHHHHHHHTS-TTTPPPPSB--TT---PPPPPTTS-SS--HHHHHHHTTS--PPP----TTS----

Organism: Capitella teleta (NCBI:txid283909)

Foldseek 3Di:
DCPDDDQAPAPEDLFDDFADDPPDPDPPPDGQDAQQQQPDPDDVCNRWRQQLLFQEFHVPDACDDPPHRQHLVNVVCVVVVPHDDGDHGTDDDPDPPCDLPDDDLALVVNLVSVVVVVVVCLVPPFQYEYEYEADAQPLCLLQLQDDDQSLVLCCVGPVCSNDPVNVVVRLVRSVSNLVSNCCVQVVCPSVPDPRYHYDYQHQRHQEDAAADPVRHHDNQQAGPSSGRGYRLVSSQVNQSSQVSQLDADVRRDHDNYRDSPSQFHFDHDPPDPSGYGSVRSVVCVVPDDDDGDTDHPVDPPPD

InterPro domains:
  IPR001087 GDSL lipase/esterase [PF00657] (49-240)
  IPR036514 SGNH hydrolase superfamily [G3DSA:3.40.50.1110] (30-252)
  IPR038885 Phospholipase B1, membrane-associated [PTHR21325] (103-294)

Sequence (303 aa):
MMRHACIIRAAVHENLLHCHPVTAIQKSKDLKPAGFGVGANNLPEVVINNRGESWSIGGDRSLFGEDRVVTLPNIIRQWNPDVEGFAIGTGGTTNSNSGLNRANYHPEAHRDGIEAALDELHANLPRALVQVVGMFDITVLTELSTGGLCDLMQSGFCNCVTNPETRPEMRPTQLSYINLLDELISSGKYDTRDDFTVVFQPHMRDIVPPKDENGEFYPDFLSYDCFHPARPAHQMFAMYLWDAMLTPVGEKTYWEEADPNHTVITCPREGAPYIYTNLNSRRMVKSNVDKKTEVNIRQLCNR

Radius of gyration: 19.18 Å; chains: 1; bounding box: 50×37×52 Å

pLDDT: mean 72.65, std 19.59, range [22.2, 95.38]